Protein AF-A0A160PQD3-F1 (afdb_monomer_lite)

Secondary structure (DSSP, 8-state):
----EEEEETT-SEEEEESSS-SHHHHHHHHHHHHHTTPPPBSSSGGGHHHHHHHHHHHHTT-TTSEEEEE--GGGGGG----TT-EEEEEBTEEEEEESPPP--S-STTHHHHHHHHHHHS-GGG--GGGGG-EEEEGGG--TT-EEEEE-SS--SSS-SSEEEEEEEEEGGG-TT-TTTTSTTTTT-EEE---TTS-GGG-GGGB--SSEEEE--PPEEEEEEE---TTT---EEEEEE-SSTTHHHHHHHHHHHHHHHHHHTT--PEEEEEEE--TT--TTS-HHHHHHHHHHTHHHHTSTTTEEEEE--TT--GGG--SS-B-S-------

pLDDT: mean 78.3, std 15.87, range [31.56, 96.69]

Structure (mmCIF, N/CA/C/O backbone):
data_AF-A0A160PQD3-F1
#
_entry.id   AF-A0A160PQD3-F1
#
loop_
_atom_site.group_PDB
_atom_site.id
_atom_site.type_symbol
_atom_site.label_atom_id
_atom_site.label_alt_id
_atom_site.label_comp_id
_atom_site.label_asym_id
_atom_site.label_entity_id
_atom_site.label_seq_id
_atom_site.pdbx_PDB_ins_code
_atom_site.Cartn_x
_atom_site.Cartn_y
_atom_site.Cartn_z
_atom_site.occupancy
_atom_site.B_iso_or_equiv
_atom_site.auth_seq_id
_atom_site.auth_comp_id
_atom_site.auth_asym_id
_atom_site.auth_atom_id
_atom_site.pdbx_PDB_model_num
ATOM 1 N N . MET A 1 1 ? 29.296 -5.437 -8.130 1.00 45.12 1 MET A N 1
ATOM 2 C CA .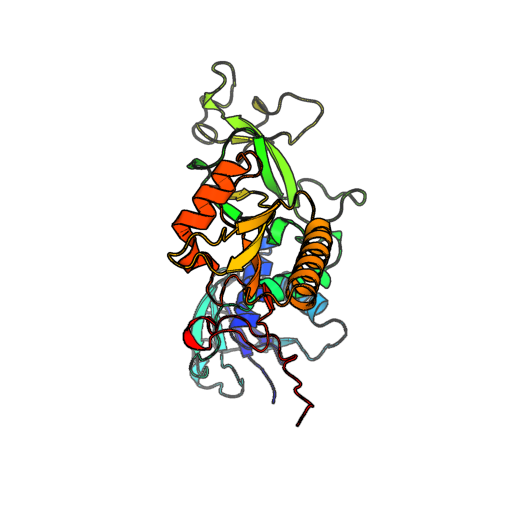 MET A 1 1 ? 28.449 -5.933 -9.231 1.00 45.12 1 MET A CA 1
ATOM 3 C C . MET A 1 1 ? 27.299 -4.962 -9.379 1.00 45.12 1 MET A C 1
ATOM 5 O O . MET A 1 1 ? 26.788 -4.506 -8.362 1.00 45.12 1 MET A O 1
ATOM 9 N N . SER A 1 2 ? 26.980 -4.570 -10.608 1.00 59.97 2 SER A N 1
ATOM 10 C CA . SER A 1 2 ? 25.794 -3.761 -10.876 1.00 59.97 2 SER A CA 1
ATOM 11 C C . SER A 1 2 ? 24.553 -4.629 -10.618 1.00 59.97 2 SER A C 1
ATOM 13 O O . SER A 1 2 ? 24.596 -5.849 -10.762 1.00 59.97 2 SER A O 1
ATOM 15 N N . HIS A 1 3 ? 23.472 -4.017 -10.141 1.00 82.25 3 HIS A N 1
ATOM 16 C CA . HIS A 1 3 ? 22.176 -4.681 -9.988 1.00 82.25 3 HIS A CA 1
ATOM 17 C C . HIS A 1 3 ? 21.195 -3.978 -10.911 1.00 82.25 3 HIS A C 1
ATOM 19 O O . HIS A 1 3 ? 20.204 -3.415 -10.446 1.00 82.25 3 HIS A O 1
ATOM 25 N N . SER A 1 4 ? 21.533 -3.932 -12.196 1.00 91.94 4 SER A N 1
ATOM 26 C CA . SER A 1 4 ? 20.752 -3.191 -13.174 1.00 91.94 4 SER A CA 1
ATOM 27 C C . SER A 1 4 ? 19.543 -3.986 -13.659 1.00 91.94 4 SER A C 1
ATOM 29 O O . SER A 1 4 ? 19.542 -5.218 -13.619 1.00 91.94 4 SER A O 1
ATOM 31 N N . ALA A 1 5 ? 18.499 -3.275 -14.069 1.00 94.94 5 ALA A N 1
ATOM 32 C CA . ALA A 1 5 ? 17.311 -3.831 -14.704 1.00 94.94 5 ALA A CA 1
ATOM 33 C C . ALA A 1 5 ? 16.674 -2.793 -15.623 1.00 94.94 5 ALA A C 1
ATOM 35 O O . ALA A 1 5 ? 16.775 -1.594 -15.360 1.00 94.94 5 ALA A O 1
ATOM 36 N N . LEU A 1 6 ? 15.967 -3.253 -16.648 1.00 95.06 6 LEU A N 1
ATOM 37 C CA . LEU A 1 6 ? 15.079 -2.413 -17.445 1.00 95.06 6 LEU A CA 1
ATOM 38 C C . LEU A 1 6 ? 13.628 -2.682 -17.043 1.00 95.06 6 LEU A C 1
ATOM 40 O O . LEU A 1 6 ? 13.198 -3.829 -16.994 1.00 95.06 6 LEU A O 1
ATOM 44 N N . LEU A 1 7 ? 12.881 -1.624 -16.758 1.00 94.62 7 LEU A N 1
ATOM 45 C CA . LEU A 1 7 ? 11.450 -1.648 -16.478 1.00 94.62 7 LEU A CA 1
ATOM 46 C C . LEU A 1 7 ? 10.723 -1.104 -17.701 1.00 94.62 7 LEU A C 1
ATOM 48 O O . LEU A 1 7 ? 11.055 -0.014 -18.168 1.00 94.62 7 LEU A O 1
ATOM 52 N N . ILE A 1 8 ? 9.742 -1.825 -18.223 1.00 93.12 8 ILE A N 1
ATOM 53 C CA . ILE A 1 8 ? 9.031 -1.398 -19.427 1.00 93.12 8 ILE A CA 1
ATOM 54 C C . ILE A 1 8 ? 7.553 -1.753 -19.312 1.00 93.12 8 ILE A C 1
ATOM 56 O O . ILE A 1 8 ? 7.213 -2.873 -18.940 1.00 93.12 8 ILE A O 1
ATOM 60 N N . ALA A 1 9 ? 6.670 -0.805 -19.620 1.00 92.25 9 ALA A N 1
ATOM 61 C CA . ALA A 1 9 ? 5.261 -1.128 -19.804 1.00 92.25 9 ALA A CA 1
ATOM 62 C C . ALA A 1 9 ? 5.090 -1.968 -21.076 1.00 92.25 9 ALA A C 1
ATOM 64 O O . ALA A 1 9 ? 5.845 -1.817 -22.041 1.00 92.25 9 ALA A O 1
ATOM 65 N N . LYS A 1 10 ? 4.104 -2.861 -21.091 1.00 84.62 10 LYS A N 1
ATOM 66 C CA . LYS A 1 10 ? 3.814 -3.680 -22.272 1.00 84.62 10 LYS A CA 1
ATOM 67 C C . LYS A 1 10 ? 3.641 -2.808 -23.527 1.00 84.62 10 LYS A C 1
ATOM 69 O O . LYS A 1 10 ? 2.947 -1.796 -23.490 1.00 84.62 10 LYS A O 1
ATOM 74 N N . ASP A 1 11 ? 4.303 -3.202 -24.614 1.00 83.94 11 ASP A N 1
ATOM 75 C CA . ASP A 1 11 ? 4.302 -2.527 -25.923 1.00 83.94 11 ASP A CA 1
ATOM 76 C C . ASP A 1 11 ? 4.838 -1.074 -25.945 1.00 83.94 11 ASP A C 1
ATOM 78 O O . ASP A 1 11 ? 4.788 -0.416 -26.986 1.00 83.94 11 ASP A O 1
ATOM 82 N N . ALA A 1 12 ? 5.393 -0.561 -24.840 1.00 87.81 12 ALA A N 1
ATOM 83 C CA . ALA A 1 12 ? 5.900 0.809 -24.765 1.00 87.81 12 ALA A CA 1
ATOM 84 C C . ALA A 1 12 ? 7.265 0.976 -25.451 1.00 87.81 12 ALA A C 1
ATOM 86 O O . ALA A 1 12 ? 8.138 0.122 -25.360 1.00 87.81 12 ALA A O 1
ATOM 87 N N . THR A 1 13 ? 7.502 2.124 -26.087 1.00 89.69 13 THR A N 1
ATOM 88 C CA . THR A 1 13 ? 8.781 2.435 -26.762 1.00 89.69 13 THR A CA 1
ATOM 89 C C . THR A 1 13 ? 9.797 3.145 -25.864 1.00 89.69 13 THR A C 1
ATOM 91 O O . THR A 1 13 ? 10.904 3.474 -26.300 1.00 89.69 13 THR A O 1
ATOM 94 N N . ILE A 1 14 ? 9.425 3.413 -24.612 1.00 90.31 14 ILE A N 1
ATOM 95 C CA . ILE A 1 14 ? 10.272 4.035 -23.595 1.00 90.31 14 ILE A CA 1
ATOM 96 C C . ILE A 1 14 ? 10.331 3.095 -22.393 1.00 90.31 14 ILE A C 1
ATOM 98 O O . ILE A 1 14 ? 9.306 2.697 -21.846 1.00 90.31 14 ILE A O 1
ATOM 102 N N . GLY A 1 15 ? 11.549 2.749 -21.985 1.00 91.12 15 GLY A N 1
ATOM 103 C CA . GLY A 1 15 ? 11.826 1.977 -20.783 1.00 91.12 15 GLY A CA 1
ATOM 104 C C . GLY A 1 15 ? 12.570 2.801 -19.737 1.00 91.12 15 GLY A C 1
ATOM 105 O O . GLY A 1 15 ? 13.263 3.776 -20.041 1.00 91.12 15 GLY A O 1
ATOM 106 N N . LEU A 1 16 ? 12.444 2.376 -18.486 1.00 93.75 16 LEU A N 1
ATOM 107 C CA . LEU A 1 16 ? 13.117 2.948 -17.335 1.00 93.75 16 LEU A CA 1
ATOM 108 C C . LEU A 1 16 ? 14.196 1.987 -16.840 1.00 93.75 16 LEU A C 1
ATOM 110 O O . LEU A 1 16 ? 13.914 0.951 -16.241 1.00 93.75 16 LEU A O 1
ATOM 114 N N . ARG A 1 17 ? 15.457 2.329 -17.071 1.00 93.69 17 ARG A N 1
ATOM 115 C CA . ARG A 1 17 ? 16.595 1.581 -16.555 1.00 93.69 17 ARG A CA 1
ATOM 116 C C . ARG A 1 17 ? 16.889 1.976 -15.116 1.00 93.69 17 ARG A C 1
ATOM 118 O O . ARG A 1 17 ? 17.133 3.145 -14.824 1.00 93.69 17 ARG A O 1
ATOM 125 N N . LEU A 1 18 ? 16.972 0.976 -14.250 1.00 94.50 18 LEU A N 1
ATOM 126 C CA . LEU A 1 18 ? 17.603 1.061 -12.941 1.00 94.50 18 LEU A CA 1
ATOM 127 C C . LEU A 1 18 ? 19.052 0.584 -13.065 1.00 94.50 18 LEU A C 1
ATOM 129 O O . LEU A 1 18 ? 19.294 -0.516 -13.552 1.00 94.50 18 LEU A O 1
ATOM 133 N N . ASN A 1 19 ? 20.021 1.375 -12.606 1.00 90.94 19 ASN A N 1
ATOM 134 C CA . ASN A 1 19 ? 21.439 0.975 -12.562 1.00 90.94 19 ASN A CA 1
ATOM 135 C C . ASN A 1 19 ? 21.824 0.268 -11.255 1.00 90.94 19 ASN A C 1
ATOM 137 O O . ASN A 1 19 ? 22.897 -0.316 -11.124 1.00 90.94 19 ASN A O 1
ATOM 141 N N . MET A 1 20 ? 20.932 0.306 -10.275 1.00 88.12 20 MET A N 1
ATOM 142 C CA . MET A 1 20 ? 21.068 -0.363 -8.992 1.00 88.12 20 MET A CA 1
ATOM 143 C C . MET A 1 20 ? 19.688 -0.679 -8.448 1.00 88.12 20 MET A C 1
ATOM 145 O O . MET A 1 20 ? 18.709 -0.040 -8.822 1.00 88.12 20 MET A O 1
ATOM 149 N N . ASN A 1 21 ? 19.614 -1.638 -7.525 1.00 88.44 21 ASN A N 1
ATOM 150 C CA . ASN A 1 21 ? 18.344 -2.055 -6.933 1.00 88.44 21 ASN A CA 1
ATOM 151 C C . ASN A 1 21 ? 17.318 -2.544 -7.981 1.00 88.44 21 ASN A C 1
ATOM 153 O O . ASN A 1 21 ? 16.118 -2.461 -7.759 1.00 88.44 21 ASN A O 1
ATOM 157 N N . GLY A 1 22 ? 17.796 -3.095 -9.100 1.00 90.44 22 GLY A N 1
ATOM 158 C CA . GLY A 1 22 ? 17.005 -3.762 -10.137 1.00 90.44 22 GLY A CA 1
ATOM 159 C C . GLY A 1 22 ? 16.717 -5.240 -9.849 1.00 90.44 22 GLY A C 1
ATOM 160 O O . GLY A 1 22 ? 16.199 -5.952 -10.703 1.00 90.44 22 GLY A O 1
ATOM 161 N N . ASN A 1 23 ? 17.038 -5.747 -8.657 1.00 89.56 23 ASN A N 1
ATOM 162 C CA . ASN A 1 23 ? 16.578 -7.081 -8.267 1.00 89.56 23 ASN A CA 1
ATOM 163 C C . ASN A 1 23 ? 15.043 -7.109 -8.131 1.00 89.56 23 ASN A C 1
ATOM 165 O O . ASN A 1 23 ? 14.423 -6.097 -7.794 1.00 89.56 23 ASN A O 1
ATOM 169 N N . ARG A 1 24 ? 14.440 -8.283 -8.352 1.00 89.06 24 ARG A N 1
ATOM 170 C CA . ARG A 1 24 ? 12.980 -8.471 -8.414 1.00 89.06 24 ARG A CA 1
ATOM 171 C C . ARG A 1 24 ? 12.255 -7.920 -7.186 1.00 89.06 24 ARG A C 1
ATOM 173 O O . ARG A 1 24 ? 11.266 -7.215 -7.337 1.00 89.06 24 ARG A O 1
ATOM 180 N N . ASN A 1 25 ? 12.764 -8.189 -5.985 1.00 86.62 25 ASN A N 1
ATOM 181 C CA . ASN A 1 25 ? 12.143 -7.738 -4.734 1.00 86.62 25 ASN A CA 1
ATOM 182 C C . ASN A 1 25 ? 12.119 -6.212 -4.609 1.00 86.62 25 ASN A C 1
ATOM 184 O O . ASN A 1 25 ? 11.143 -5.645 -4.128 1.00 86.62 25 ASN A O 1
ATOM 188 N N . SER A 1 26 ? 13.177 -5.541 -5.065 1.00 90.19 26 SER A N 1
ATOM 189 C CA . SER A 1 26 ? 13.219 -4.078 -5.082 1.00 90.19 26 SER A CA 1
ATOM 190 C C . SER A 1 26 ? 12.205 -3.511 -6.064 1.00 90.19 26 SER A C 1
ATOM 192 O O . SER A 1 26 ? 11.473 -2.598 -5.704 1.00 90.19 26 SER A O 1
ATOM 194 N N . VAL A 1 27 ? 12.121 -4.088 -7.265 1.00 93.81 27 VAL A N 1
ATOM 195 C CA . VAL A 1 27 ? 11.137 -3.679 -8.274 1.00 93.81 27 VAL A CA 1
ATOM 196 C C . VAL A 1 27 ? 9.715 -3.898 -7.766 1.00 93.81 27 VAL A C 1
ATOM 198 O O . VAL A 1 27 ? 8.935 -2.953 -7.775 1.00 93.81 27 VAL A O 1
ATOM 201 N N . LYS A 1 28 ? 9.401 -5.081 -7.221 1.00 93.31 28 LYS A N 1
ATOM 202 C CA . LYS A 1 28 ? 8.106 -5.361 -6.578 1.00 93.31 28 LYS A CA 1
ATOM 203 C C . LYS A 1 28 ? 7.774 -4.330 -5.494 1.00 93.31 28 LYS A C 1
ATOM 205 O O . LYS A 1 28 ? 6.662 -3.823 -5.460 1.00 93.31 28 LYS A O 1
ATOM 210 N N . ALA A 1 29 ? 8.733 -3.973 -4.638 1.00 92.94 29 ALA A N 1
ATOM 211 C CA . ALA A 1 29 ? 8.508 -2.969 -3.600 1.00 92.94 29 ALA A CA 1
ATOM 212 C C . ALA A 1 29 ? 8.267 -1.560 -4.169 1.00 92.94 29 ALA A C 1
ATOM 214 O O . ALA A 1 29 ? 7.400 -0.854 -3.666 1.00 92.94 29 ALA A O 1
ATOM 215 N N . PHE A 1 30 ? 8.985 -1.148 -5.222 1.00 96.25 30 PHE A N 1
ATOM 216 C CA . PHE A 1 30 ? 8.735 0.136 -5.888 1.00 96.25 30 PHE A CA 1
ATOM 217 C C . PHE A 1 30 ? 7.340 0.190 -6.513 1.00 96.25 30 PHE A C 1
ATOM 219 O O . PHE A 1 30 ? 6.638 1.185 -6.347 1.00 96.25 30 PHE A O 1
ATOM 226 N N . LEU A 1 31 ? 6.924 -0.882 -7.190 1.00 96.38 31 LEU A N 1
ATOM 227 C CA . LEU A 1 31 ? 5.596 -0.978 -7.789 1.00 96.38 31 LEU A CA 1
ATOM 228 C C . LEU A 1 31 ? 4.497 -0.972 -6.724 1.00 96.38 31 LEU A C 1
ATOM 230 O O . LEU A 1 31 ? 3.563 -0.179 -6.812 1.00 96.38 31 LEU A O 1
ATOM 234 N N . LYS A 1 32 ? 4.661 -1.768 -5.662 1.00 95.25 32 LYS A N 1
ATOM 235 C CA . LYS A 1 32 ? 3.704 -1.825 -4.554 1.00 95.25 32 LYS A CA 1
ATOM 236 C C . LYS A 1 32 ? 3.600 -0.498 -3.802 1.00 95.25 32 LYS A C 1
ATOM 238 O O . LYS A 1 32 ? 2.511 -0.090 -3.409 1.00 95.25 32 LYS A O 1
ATOM 243 N N . TYR A 1 33 ? 4.714 0.218 -3.636 1.00 96.69 33 TYR A N 1
ATOM 244 C CA . TYR A 1 33 ? 4.687 1.569 -3.078 1.00 96.69 33 TYR A CA 1
ATOM 245 C C . TYR A 1 33 ? 3.937 2.541 -3.996 1.00 96.69 33 TYR A C 1
ATOM 247 O O . TYR A 1 33 ? 3.149 3.346 -3.508 1.00 96.69 33 TYR A O 1
ATOM 255 N N . ALA A 1 34 ? 4.153 2.470 -5.314 1.00 96.62 34 ALA A N 1
ATOM 256 C CA . ALA A 1 34 ? 3.456 3.311 -6.286 1.00 96.62 34 ALA A CA 1
ATOM 257 C C . ALA A 1 34 ? 1.938 3.072 -6.284 1.00 96.62 34 ALA A C 1
ATOM 259 O O . ALA A 1 34 ? 1.177 4.042 -6.297 1.00 96.62 34 ALA A O 1
ATOM 260 N N . GLU A 1 35 ? 1.517 1.808 -6.184 1.00 95.50 35 GLU A N 1
ATOM 261 C CA . GLU A 1 35 ? 0.117 1.402 -6.015 1.00 95.50 35 GLU A CA 1
ATOM 262 C C . GLU A 1 35 ? -0.487 2.054 -4.768 1.00 95.50 35 GLU A C 1
ATOM 264 O O . GLU A 1 35 ? -1.469 2.793 -4.844 1.00 95.50 35 GLU A O 1
ATOM 269 N N . TYR A 1 36 ? 0.154 1.859 -3.613 1.00 95.12 36 TYR A N 1
ATOM 270 C CA . TYR A 1 36 ? -0.296 2.434 -2.350 1.00 95.12 36 TYR A CA 1
ATOM 271 C C . TYR A 1 36 ? -0.265 3.961 -2.349 1.00 95.12 36 TYR A C 1
ATOM 273 O O . TYR A 1 36 ? -1.135 4.597 -1.763 1.00 95.12 36 TYR A O 1
ATOM 281 N N . ALA A 1 37 ? 0.690 4.583 -3.031 1.00 94.69 37 ALA A N 1
ATOM 282 C CA . ALA A 1 37 ? 0.750 6.029 -3.179 1.00 94.69 37 ALA A CA 1
ATOM 283 C C . ALA A 1 37 ? -0.283 6.583 -4.176 1.00 94.69 37 ALA A C 1
ATOM 285 O O . ALA A 1 37 ? -0.394 7.808 -4.276 1.00 94.69 37 ALA A O 1
ATOM 286 N N . GLN A 1 38 ? -1.046 5.724 -4.865 1.00 92.81 38 GLN A N 1
ATOM 287 C CA . GLN A 1 38 ? -1.989 6.088 -5.927 1.00 92.81 38 GLN A CA 1
ATOM 288 C C . GLN A 1 38 ? -1.320 6.921 -7.022 1.00 92.81 38 GLN A C 1
ATOM 290 O O . GLN A 1 38 ? -1.843 7.946 -7.471 1.00 92.81 38 GLN A O 1
ATOM 295 N N . LEU A 1 39 ? -0.112 6.517 -7.416 1.00 93.81 39 LEU A N 1
ATOM 296 C CA . LEU A 1 39 ? 0.497 7.047 -8.632 1.00 93.81 39 LEU A CA 1
ATOM 297 C C . LEU A 1 39 ? -0.318 6.571 -9.850 1.00 93.81 39 LEU A C 1
ATOM 299 O O . LEU A 1 39 ? -1.182 5.714 -9.707 1.00 93.81 39 LEU A O 1
ATOM 303 N N . PRO A 1 40 ? -0.136 7.132 -11.054 1.00 92.56 40 PRO A N 1
ATOM 304 C CA . PRO A 1 40 ? -0.774 6.564 -12.235 1.00 92.56 40 PRO A CA 1
ATOM 305 C C . PRO A 1 40 ? -0.297 5.123 -12.468 1.00 92.56 40 PRO A C 1
ATOM 307 O O . PRO A 1 40 ? 0.898 4.848 -12.352 1.00 92.56 40 PRO A O 1
ATOM 310 N N . SER A 1 41 ? -1.236 4.238 -12.807 1.00 91.12 41 SER A N 1
ATOM 311 C CA . SER A 1 41 ? -0.960 2.826 -13.104 1.00 91.12 41 SER A CA 1
ATOM 312 C C . SER A 1 41 ? -0.023 2.683 -14.300 1.00 91.12 41 SER A C 1
ATOM 314 O O . SER A 1 41 ? -0.137 3.457 -15.255 1.00 91.12 41 SER A O 1
ATOM 316 N N . ILE A 1 42 ? 0.862 1.686 -14.284 1.00 90.00 42 ILE A N 1
ATOM 317 C CA . ILE A 1 42 ? 1.779 1.427 -15.396 1.00 90.00 42 ILE A CA 1
ATOM 318 C C . ILE A 1 42 ? 1.004 0.785 -16.538 1.00 90.00 42 ILE A C 1
ATOM 320 O O . ILE A 1 42 ? 0.532 -0.344 -16.457 1.00 90.00 42 ILE A O 1
ATOM 324 N N . ASN A 1 43 ? 0.878 1.518 -17.631 1.00 84.69 43 ASN A N 1
ATOM 325 C CA . ASN A 1 43 ? 0.221 1.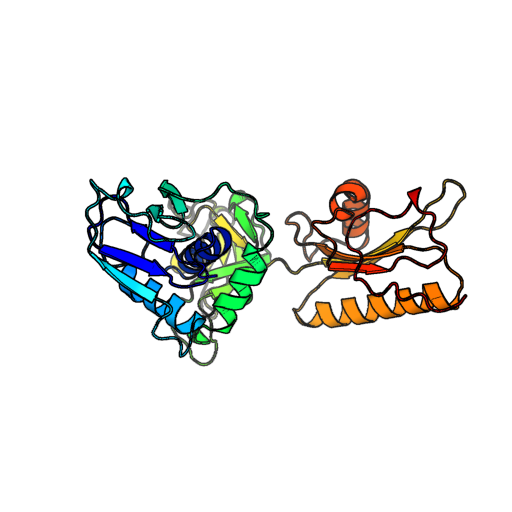050 -18.839 1.00 84.69 43 ASN A CA 1
ATOM 326 C C . ASN A 1 43 ? 0.955 1.620 -20.063 1.00 84.69 43 ASN A C 1
ATOM 328 O O . ASN A 1 43 ? 2.030 2.205 -19.927 1.00 84.69 43 ASN A O 1
ATOM 332 N N . ALA A 1 44 ? 0.402 1.421 -21.260 1.00 67.88 44 ALA A N 1
ATOM 333 C CA . ALA A 1 44 ? 1.015 1.891 -22.503 1.00 67.88 44 ALA A CA 1
ATOM 334 C C . ALA A 1 44 ? 1.117 3.431 -22.615 1.00 67.88 44 ALA A C 1
ATOM 336 O O . ALA A 1 44 ? 1.796 3.924 -23.512 1.00 67.88 44 ALA A O 1
ATOM 337 N N . ASP A 1 45 ? 0.439 4.199 -21.753 1.00 77.62 45 ASP A N 1
ATOM 338 C CA . ASP A 1 45 ? 0.604 5.649 -21.659 1.00 77.62 45 ASP A CA 1
ATOM 339 C C . ASP A 1 45 ? 1.846 6.044 -20.839 1.00 77.62 45 ASP A C 1
ATOM 341 O O . ASP A 1 45 ? 2.261 5.352 -19.919 1.00 77.62 45 ASP A O 1
ATOM 345 N N . ASP A 1 46 ? 2.455 7.189 -21.159 1.00 80.06 46 ASP A N 1
ATOM 346 C CA . ASP A 1 46 ? 3.682 7.648 -20.489 1.00 80.06 46 ASP A CA 1
ATOM 347 C C . ASP A 1 46 ? 3.409 8.416 -19.177 1.00 80.06 46 ASP A C 1
ATOM 349 O O . ASP A 1 46 ? 4.323 8.993 -18.577 1.00 80.06 46 ASP A O 1
ATOM 353 N N . LYS A 1 47 ? 2.155 8.486 -18.702 1.00 85.62 47 LYS A N 1
ATOM 354 C CA . LYS A 1 47 ? 1.796 9.352 -17.561 1.00 85.62 47 LYS A CA 1
ATOM 355 C C . LYS A 1 47 ? 2.319 8.824 -16.230 1.00 85.62 47 LYS A C 1
ATOM 357 O O . LYS A 1 47 ? 2.535 9.622 -15.317 1.00 85.62 47 LYS A O 1
ATOM 362 N N . TRP A 1 48 ? 2.536 7.516 -16.111 1.00 88.50 48 TRP A N 1
ATOM 363 C CA . TRP A 1 48 ? 3.125 6.898 -14.918 1.00 88.50 48 TRP A CA 1
ATOM 364 C C . TRP A 1 48 ? 4.612 7.234 -14.756 1.00 88.50 48 TRP A C 1
ATOM 366 O O . TRP A 1 48 ? 5.097 7.309 -13.626 1.00 88.50 48 TRP A O 1
ATOM 376 N N . ILE A 1 49 ? 5.327 7.501 -15.859 1.00 89.88 49 ILE A N 1
ATOM 377 C CA . ILE A 1 49 ? 6.789 7.647 -15.874 1.00 89.88 49 ILE A CA 1
ATOM 378 C C . ILE A 1 49 ? 7.239 8.768 -14.939 1.00 89.88 49 ILE A C 1
ATOM 380 O O . ILE A 1 49 ? 8.096 8.552 -14.085 1.00 89.88 49 ILE A O 1
ATOM 384 N N . SER A 1 50 ? 6.670 9.970 -15.067 1.00 91.94 50 SER A N 1
ATOM 385 C CA . SER A 1 50 ? 7.143 11.122 -14.289 1.00 91.94 50 SER A CA 1
ATOM 386 C C . SER A 1 50 ? 6.919 10.954 -12.775 1.00 91.94 50 SER A C 1
ATOM 388 O O . SER A 1 50 ? 7.903 11.070 -12.042 1.00 91.94 50 SER A O 1
ATOM 390 N N . PRO A 1 51 ? 5.708 10.625 -12.275 1.00 93.81 51 PRO A N 1
ATOM 391 C CA . PRO A 1 51 ? 5.496 10.390 -10.845 1.00 93.81 51 PRO A CA 1
ATOM 392 C C . PRO A 1 51 ? 6.328 9.229 -10.290 1.00 93.81 51 PRO A C 1
ATOM 394 O O . PRO A 1 51 ? 6.848 9.326 -9.176 1.00 93.81 51 PRO A O 1
ATOM 397 N N . PHE A 1 52 ? 6.494 8.152 -11.065 1.00 94.88 52 PHE A N 1
ATOM 398 C CA . PHE A 1 52 ? 7.287 6.995 -10.656 1.00 94.88 52 PHE A CA 1
ATOM 399 C C . PHE A 1 52 ? 8.784 7.326 -10.577 1.00 94.88 52 PHE A C 1
ATOM 401 O O . PHE A 1 52 ? 9.435 7.005 -9.583 1.00 94.88 52 PHE A O 1
ATOM 408 N N . ILE A 1 53 ? 9.326 8.057 -11.560 1.00 94.00 53 ILE A N 1
ATOM 409 C CA . ILE A 1 53 ? 10.699 8.581 -11.514 1.00 94.00 53 ILE A CA 1
ATOM 410 C C . ILE A 1 53 ? 10.893 9.475 -10.296 1.00 94.00 53 ILE A C 1
ATOM 412 O O . ILE A 1 53 ? 11.892 9.316 -9.607 1.00 94.00 53 ILE A O 1
ATOM 416 N N . THR A 1 54 ? 9.960 10.380 -9.993 1.00 94.75 54 THR A N 1
ATOM 417 C CA . THR A 1 54 ? 10.079 11.251 -8.814 1.00 94.75 54 THR A CA 1
ATOM 418 C C . THR A 1 54 ? 10.148 10.443 -7.516 1.00 94.75 54 THR A C 1
ATOM 420 O O . THR A 1 54 ? 11.005 10.710 -6.676 1.00 94.75 54 THR A O 1
ATOM 423 N N . MET A 1 55 ? 9.299 9.423 -7.358 1.00 96.19 55 MET A N 1
ATOM 424 C CA . MET A 1 55 ? 9.346 8.515 -6.205 1.00 96.19 55 MET A CA 1
ATOM 425 C C . MET A 1 55 ? 10.710 7.816 -6.088 1.00 96.19 55 MET A C 1
ATOM 427 O O . MET A 1 55 ? 11.296 7.770 -5.002 1.00 96.19 55 MET A O 1
ATOM 431 N N . LEU A 1 56 ? 11.232 7.298 -7.204 1.00 95.62 56 LEU A N 1
ATOM 432 C CA . LEU A 1 56 ? 12.537 6.642 -7.246 1.00 95.62 56 LEU A CA 1
ATOM 433 C C . LEU A 1 56 ? 13.687 7.626 -6.981 1.00 95.62 56 LEU A C 1
ATOM 435 O O . LEU A 1 56 ? 14.613 7.292 -6.252 1.00 95.62 56 LEU A O 1
ATOM 439 N N . GLN A 1 57 ? 13.636 8.843 -7.525 1.00 94.00 57 GLN A N 1
ATOM 440 C CA . GLN A 1 57 ? 14.639 9.887 -7.295 1.00 94.00 57 GLN A CA 1
ATOM 441 C C . GLN A 1 57 ? 14.710 10.273 -5.819 1.00 94.00 57 GLN A C 1
ATOM 443 O O . GLN A 1 57 ? 15.804 10.360 -5.274 1.00 94.00 57 GLN A O 1
ATOM 448 N N . ASN A 1 58 ? 13.567 10.417 -5.142 1.00 94.94 58 ASN A N 1
ATOM 449 C CA . ASN A 1 58 ? 13.545 10.647 -3.695 1.00 94.94 58 ASN A CA 1
ATOM 450 C C . ASN A 1 58 ? 14.266 9.518 -2.940 1.00 94.94 58 ASN A C 1
ATOM 452 O O . ASN A 1 58 ? 15.065 9.783 -2.042 1.00 94.94 58 ASN A O 1
ATOM 456 N N . PHE A 1 59 ? 14.043 8.267 -3.355 1.00 95.19 59 PHE A N 1
ATOM 457 C CA . PHE A 1 59 ? 14.690 7.096 -2.766 1.00 95.19 59 PHE A CA 1
ATOM 458 C C . PHE A 1 59 ? 16.204 7.052 -3.006 1.00 95.19 59 PHE A C 1
ATOM 460 O O . PHE A 1 59 ? 16.972 6.800 -2.077 1.00 95.19 59 PHE A O 1
ATOM 467 N N . PHE A 1 60 ? 16.648 7.333 -4.231 1.00 92.62 60 PHE A N 1
ATOM 468 C CA . PHE A 1 60 ? 18.067 7.336 -4.596 1.00 92.62 60 PHE A CA 1
ATOM 469 C C . PHE A 1 60 ? 18.812 8.622 -4.206 1.00 92.62 60 PHE A C 1
ATOM 471 O O . PHE A 1 60 ? 20.046 8.637 -4.246 1.00 92.62 60 PHE A O 1
ATOM 478 N N . ARG A 1 61 ? 18.090 9.667 -3.781 1.00 85.38 61 ARG A N 1
ATOM 479 C CA . ARG A 1 61 ? 18.619 10.974 -3.364 1.00 85.38 61 ARG A CA 1
ATOM 480 C C . ARG A 1 61 ? 19.537 11.567 -4.443 1.00 85.38 61 ARG A C 1
ATOM 482 O O . ARG A 1 61 ? 19.134 11.674 -5.595 1.00 85.38 61 ARG A O 1
ATOM 489 N N . ASP A 1 62 ? 20.775 11.914 -4.094 1.00 76.94 62 ASP A N 1
ATOM 490 C CA . ASP A 1 62 ? 21.726 12.611 -4.972 1.00 76.94 62 ASP A CA 1
ATOM 491 C C . ASP A 1 62 ? 22.364 11.710 -6.049 1.00 76.94 62 ASP A C 1
ATOM 493 O O . ASP A 1 62 ? 23.265 12.135 -6.779 1.00 76.94 62 ASP A O 1
ATOM 497 N N . ASN A 1 63 ? 21.932 10.450 -6.169 1.00 82.06 63 ASN A N 1
ATOM 498 C CA . ASN A 1 63 ? 22.464 9.533 -7.167 1.00 82.06 63 ASN A CA 1
ATOM 499 C C . ASN A 1 63 ? 21.764 9.695 -8.523 1.00 82.06 63 ASN A C 1
ATOM 501 O O . ASN A 1 63 ? 20.908 8.899 -8.915 1.00 82.06 63 ASN A O 1
ATOM 505 N N . ASN A 1 64 ? 22.191 10.716 -9.262 1.00 73.56 64 ASN A N 1
ATOM 506 C CA . ASN A 1 64 ? 21.671 11.038 -10.593 1.00 73.56 64 ASN A CA 1
ATOM 507 C C . ASN A 1 64 ? 21.887 9.929 -11.638 1.00 73.56 64 ASN A C 1
ATOM 509 O O . ASN A 1 64 ? 21.242 9.946 -12.683 1.00 73.56 64 ASN A O 1
ATOM 513 N N . ASP A 1 65 ? 22.763 8.959 -11.367 1.00 83.69 65 ASP A N 1
ATOM 514 C CA . ASP A 1 65 ? 23.014 7.825 -12.253 1.00 83.69 65 ASP A CA 1
ATOM 515 C C . ASP A 1 65 ? 22.166 6.594 -11.914 1.00 83.69 65 ASP A C 1
ATOM 517 O O . ASP A 1 65 ? 22.255 5.594 -12.620 1.00 83.69 65 ASP A O 1
ATOM 521 N N . ALA A 1 66 ? 21.328 6.623 -10.873 1.00 89.06 66 ALA A N 1
ATOM 522 C CA . ALA A 1 66 ? 20.543 5.455 -10.470 1.00 89.06 66 ALA A CA 1
ATOM 523 C C . ALA A 1 66 ? 19.437 5.080 -11.473 1.00 89.06 66 ALA A C 1
ATOM 525 O O . ALA A 1 66 ? 19.082 3.903 -11.570 1.00 89.06 66 ALA A O 1
ATOM 526 N N . ILE A 1 67 ? 18.918 6.060 -12.218 1.00 92.56 67 ILE A N 1
ATOM 527 C CA . ILE A 1 67 ? 17.763 5.915 -13.108 1.00 92.56 67 ILE A CA 1
ATOM 528 C C . ILE A 1 67 ? 18.078 6.546 -14.466 1.00 92.56 67 ILE A C 1
ATOM 530 O O . ILE A 1 67 ? 18.567 7.673 -14.522 1.00 92.56 67 ILE A O 1
ATOM 534 N N . ARG A 1 68 ? 17.760 5.861 -15.567 1.00 91.50 68 ARG A N 1
ATOM 535 C CA . ARG A 1 68 ? 17.855 6.416 -16.926 1.00 91.50 68 ARG A CA 1
ATOM 536 C C . ARG A 1 68 ? 16.640 6.037 -17.759 1.00 91.50 68 ARG A C 1
ATOM 538 O O . ARG A 1 68 ? 16.136 4.928 -17.643 1.00 91.50 68 ARG A O 1
ATOM 545 N N . LEU A 1 69 ? 16.192 6.950 -18.614 1.00 92.62 69 LEU A N 1
ATOM 546 C CA . LEU A 1 69 ? 15.234 6.625 -19.666 1.00 92.62 69 LEU A CA 1
ATOM 547 C C . LEU A 1 69 ? 15.985 6.090 -20.881 1.00 92.62 69 LEU A C 1
ATOM 549 O O . LEU A 1 69 ? 17.012 6.647 -21.272 1.00 92.62 69 LEU A O 1
ATOM 553 N N . GLU A 1 70 ? 15.468 5.022 -21.473 1.00 91.19 70 GLU A N 1
ATOM 554 C CA . GLU A 1 70 ? 16.025 4.412 -22.675 1.00 91.19 70 GLU A CA 1
ATOM 555 C C . GLU A 1 70 ? 14.917 4.206 -23.709 1.00 91.19 70 GLU A C 1
ATOM 557 O O . GLU A 1 70 ? 13.826 3.738 -23.385 1.00 91.19 70 GLU A O 1
ATOM 562 N N . THR A 1 71 ? 15.194 4.542 -24.969 1.00 91.00 71 THR A N 1
ATOM 563 C CA . THR A 1 71 ? 14.333 4.131 -26.081 1.00 91.00 71 THR A CA 1
ATOM 564 C C . THR A 1 71 ? 14.541 2.645 -26.339 1.00 91.00 71 THR A C 1
ATOM 566 O O . THR A 1 71 ? 15.670 2.145 -26.322 1.00 91.00 71 THR A O 1
ATOM 569 N N . VAL A 1 72 ? 13.445 1.937 -26.568 1.00 89.12 72 VAL A N 1
ATOM 570 C CA . VAL A 1 72 ? 13.416 0.484 -26.708 1.00 89.12 72 VAL A CA 1
ATOM 571 C C . VAL A 1 72 ? 12.548 0.102 -27.897 1.00 89.12 72 VAL A C 1
ATOM 573 O O . VAL A 1 72 ? 11.587 0.796 -28.223 1.00 89.12 72 VAL A O 1
ATOM 576 N N . ASP A 1 73 ? 12.908 -1.000 -28.547 1.00 89.94 73 ASP A N 1
ATOM 577 C CA . ASP A 1 73 ? 12.064 -1.650 -29.540 1.00 89.94 73 ASP A CA 1
ATOM 578 C C . ASP A 1 73 ? 11.378 -2.851 -28.868 1.00 89.94 73 ASP A C 1
ATOM 580 O O . ASP A 1 73 ? 12.066 -3.828 -28.550 1.00 89.94 73 ASP A O 1
ATOM 584 N N . PRO A 1 74 ? 10.053 -2.796 -28.629 1.00 84.62 74 PRO A N 1
ATOM 585 C CA . PRO A 1 74 ? 9.306 -3.887 -28.005 1.00 84.62 74 PRO A CA 1
ATOM 586 C C . PRO A 1 74 ? 9.462 -5.231 -28.723 1.00 84.62 74 PRO A C 1
ATOM 588 O O . PRO A 1 74 ? 9.400 -6.275 -28.078 1.00 84.62 74 PRO A O 1
ATOM 591 N N . GLN A 1 75 ? 9.690 -5.224 -30.042 1.00 86.38 75 GLN A N 1
ATOM 592 C CA . GLN A 1 75 ? 9.815 -6.448 -30.840 1.00 86.38 75 GLN A CA 1
ATOM 593 C C . GLN A 1 75 ? 11.175 -7.134 -30.668 1.00 86.38 75 GLN A C 1
ATOM 595 O O . GLN A 1 75 ? 11.296 -8.327 -30.937 1.00 86.38 75 GLN A O 1
ATOM 600 N N . HIS A 1 76 ? 12.179 -6.401 -30.182 1.00 87.94 76 HIS A N 1
ATOM 601 C CA . HIS A 1 76 ? 13.567 -6.854 -30.074 1.00 87.94 76 HIS A CA 1
ATOM 602 C C . HIS A 1 76 ? 14.106 -6.745 -28.635 1.00 87.94 76 HIS A C 1
ATOM 604 O O . HIS A 1 76 ? 15.311 -6.631 -28.413 1.00 87.94 76 HIS A O 1
ATOM 610 N N . LEU A 1 77 ? 13.233 -6.798 -27.616 1.00 87.69 77 LEU A N 1
ATOM 611 C CA . LEU A 1 77 ? 13.655 -6.763 -26.205 1.00 87.69 77 LEU A CA 1
ATOM 612 C C . LEU A 1 77 ? 14.580 -7.931 -25.834 1.00 87.69 77 LEU A C 1
ATOM 614 O O . LEU A 1 77 ? 15.488 -7.753 -25.025 1.00 87.69 77 LEU A O 1
ATOM 618 N N . GLY A 1 78 ? 14.381 -9.103 -26.445 1.00 86.31 78 GLY A N 1
ATOM 619 C CA . GLY A 1 78 ? 15.210 -10.293 -26.221 1.00 86.31 78 GLY A CA 1
ATOM 620 C C . GLY A 1 78 ? 16.681 -10.114 -26.602 1.00 86.31 78 GLY A C 1
ATOM 621 O O . GLY A 1 78 ? 17.539 -10.767 -26.009 1.00 86.31 78 GLY A O 1
ATOM 622 N N . ASP A 1 79 ? 16.982 -9.186 -27.512 1.00 88.00 79 ASP A N 1
ATOM 623 C CA . ASP A 1 79 ? 18.345 -8.923 -27.981 1.00 88.00 79 ASP A CA 1
ATOM 624 C C . ASP A 1 79 ? 19.162 -8.106 -26.964 1.00 88.00 79 ASP A C 1
ATOM 626 O O . ASP A 1 79 ? 20.390 -8.041 -27.044 1.00 88.00 79 ASP A O 1
ATOM 630 N N . LYS A 1 80 ? 18.501 -7.482 -25.979 1.00 82.56 80 LYS A N 1
ATOM 631 C CA . LYS A 1 80 ? 19.154 -6.702 -24.923 1.00 82.56 80 LYS A CA 1
ATOM 632 C C . LYS A 1 80 ? 19.571 -7.602 -23.756 1.00 82.56 80 LYS A C 1
ATOM 634 O O . LYS A 1 80 ? 18.735 -8.072 -22.983 1.00 82.56 80 LYS A O 1
ATOM 639 N N . THR A 1 81 ? 20.880 -7.771 -23.577 1.00 81.19 81 THR A N 1
ATOM 640 C CA . THR A 1 81 ? 21.481 -8.591 -22.503 1.00 81.19 81 THR A CA 1
ATOM 641 C C . THR A 1 81 ? 22.275 -7.785 -21.470 1.00 81.19 81 THR A C 1
ATOM 643 O O . THR A 1 81 ? 22.874 -8.362 -20.569 1.00 81.19 81 THR A O 1
ATOM 646 N N . ASP A 1 82 ? 22.282 -6.454 -21.573 1.00 86.06 82 ASP A N 1
ATOM 647 C CA . ASP A 1 82 ? 23.161 -5.570 -20.787 1.00 86.06 82 ASP A CA 1
ATOM 648 C C . ASP A 1 82 ? 22.651 -5.278 -19.360 1.00 86.06 82 ASP A C 1
ATOM 650 O O . ASP A 1 82 ? 23.194 -4.412 -18.667 1.00 86.06 82 ASP A O 1
ATOM 654 N N . TYR A 1 83 ? 21.591 -5.962 -18.921 1.00 89.88 83 TYR A N 1
ATOM 655 C CA . TYR A 1 83 ? 20.948 -5.746 -17.626 1.00 89.88 83 TYR A CA 1
ATOM 656 C C . TYR A 1 83 ? 21.161 -6.958 -16.717 1.00 89.88 83 TYR A C 1
ATOM 658 O O . TYR A 1 83 ? 20.684 -8.050 -17.015 1.00 89.88 83 TYR A O 1
ATOM 666 N N . ASP A 1 84 ? 21.815 -6.761 -15.570 1.00 89.69 84 ASP A N 1
ATOM 667 C CA . ASP A 1 84 ? 22.214 -7.857 -14.666 1.00 89.69 84 ASP A CA 1
ATOM 668 C C . ASP A 1 84 ? 21.017 -8.681 -14.152 1.00 89.69 84 ASP A C 1
ATOM 670 O O . ASP A 1 84 ? 21.145 -9.870 -13.866 1.00 89.69 84 ASP A O 1
ATOM 674 N N . ASN A 1 85 ? 19.845 -8.049 -14.015 1.00 91.19 85 ASN A N 1
ATOM 675 C CA . ASN A 1 85 ? 18.597 -8.694 -13.595 1.00 91.19 85 ASN A CA 1
ATOM 676 C C . ASN A 1 85 ? 17.585 -8.857 -14.746 1.00 91.19 85 ASN A C 1
ATOM 678 O O . ASN A 1 85 ? 16.444 -9.266 -14.512 1.00 91.19 85 ASN A O 1
ATOM 682 N N . GLY A 1 86 ? 17.999 -8.567 -15.979 1.00 93.50 86 GLY A N 1
ATOM 683 C CA . GLY A 1 86 ? 17.159 -8.620 -17.169 1.00 93.50 86 GLY A CA 1
ATOM 684 C C . GLY A 1 86 ? 16.156 -7.468 -17.273 1.00 93.50 86 GLY A C 1
ATOM 685 O O . GLY A 1 86 ? 16.359 -6.367 -16.751 1.00 93.50 86 GLY A O 1
ATOM 686 N N . ILE A 1 87 ? 15.071 -7.745 -17.986 1.00 95.06 87 ILE A N 1
ATOM 687 C CA . ILE A 1 87 ? 13.993 -6.810 -18.301 1.00 95.06 87 ILE A CA 1
ATOM 688 C C . ILE A 1 87 ? 12.725 -7.295 -17.605 1.00 95.06 87 ILE A C 1
ATOM 690 O O . ILE A 1 87 ? 12.358 -8.463 -17.728 1.00 95.06 87 ILE A O 1
ATOM 694 N N . TYR A 1 88 ? 12.046 -6.394 -16.907 1.00 94.81 88 TYR A N 1
ATOM 695 C CA . TYR A 1 88 ? 10.725 -6.628 -16.341 1.00 94.81 88 TYR A CA 1
ATOM 696 C C . TYR A 1 88 ? 9.681 -5.946 -17.212 1.00 94.81 88 TYR A C 1
ATOM 698 O O . TYR A 1 88 ? 9.702 -4.721 -17.360 1.00 94.81 88 TYR A O 1
ATOM 706 N N . VAL A 1 89 ? 8.766 -6.743 -17.756 1.00 94.38 89 VAL A N 1
ATOM 707 C CA . VAL A 1 89 ? 7.575 -6.234 -18.433 1.00 94.38 89 VAL A CA 1
ATOM 708 C C . VAL A 1 89 ? 6.503 -6.007 -17.381 1.00 94.38 89 VAL A C 1
ATOM 710 O O . VAL A 1 89 ? 6.230 -6.887 -16.560 1.00 94.38 89 VAL A O 1
ATOM 713 N N . LEU A 1 90 ? 5.938 -4.809 -17.391 1.00 94.19 90 LEU A N 1
ATOM 714 C CA . LEU A 1 90 ? 5.048 -4.304 -16.363 1.00 94.19 90 LEU A CA 1
ATOM 715 C C . LEU A 1 90 ? 3.639 -4.099 -16.913 1.00 94.19 90 LEU A C 1
ATOM 717 O O . LEU A 1 90 ? 3.462 -3.596 -18.027 1.00 94.19 90 LEU A O 1
ATOM 721 N N . GLU A 1 91 ? 2.655 -4.447 -16.094 1.00 93.38 91 GLU A N 1
ATOM 722 C CA . GLU A 1 91 ? 1.246 -4.112 -16.291 1.00 93.38 91 GLU A CA 1
ATOM 723 C C . GLU A 1 91 ? 0.661 -3.737 -14.928 1.00 93.38 91 GLU A C 1
ATOM 725 O O . GLU A 1 91 ? 0.872 -4.428 -13.929 1.00 93.38 91 GLU A O 1
ATOM 730 N N . ASP A 1 92 ? -0.005 -2.592 -14.880 1.00 93.75 92 ASP A N 1
ATOM 731 C CA . ASP A 1 92 ? -0.477 -1.927 -13.675 1.00 93.75 92 ASP A CA 1
ATOM 732 C C . ASP A 1 92 ? 0.605 -1.683 -12.612 1.00 93.75 92 ASP A C 1
ATOM 734 O O . ASP A 1 92 ? 1.366 -0.721 -12.698 1.00 93.75 92 ASP A O 1
ATOM 738 N N . TYR A 1 93 ? 0.688 -2.536 -11.598 1.00 94.75 93 TYR A N 1
ATOM 739 C CA . TYR A 1 93 ? 1.714 -2.476 -10.551 1.00 94.75 93 TYR A CA 1
ATOM 740 C C . TYR A 1 93 ? 2.420 -3.821 -10.390 1.00 94.75 93 TYR A C 1
ATOM 742 O O . TYR A 1 93 ? 3.012 -4.109 -9.354 1.00 94.75 93 TYR A O 1
ATOM 750 N N . GLU A 1 94 ? 2.371 -4.655 -11.425 1.00 94.56 94 GLU A N 1
ATOM 751 C CA . GLU A 1 94 ? 2.865 -6.020 -11.384 1.00 94.56 94 GLU A CA 1
ATOM 752 C C . GLU A 1 94 ? 3.904 -6.277 -12.473 1.00 94.56 94 GLU A C 1
ATOM 754 O O . GLU A 1 94 ? 3.909 -5.671 -13.546 1.00 94.56 94 GLU A O 1
ATOM 759 N N . ILE A 1 95 ? 4.804 -7.216 -12.183 1.00 94.12 95 ILE A N 1
ATOM 760 C CA . ILE A 1 95 ? 5.726 -7.775 -13.173 1.00 94.12 95 ILE A CA 1
ATOM 761 C C . ILE A 1 95 ? 4.998 -8.933 -13.856 1.00 94.12 95 ILE A C 1
ATOM 763 O O . ILE A 1 95 ? 4.872 -10.006 -13.262 1.00 94.12 95 ILE A O 1
ATOM 767 N N . VAL A 1 96 ? 4.551 -8.727 -15.093 1.00 94.38 96 VAL A N 1
ATOM 768 C CA . VAL A 1 96 ? 3.802 -9.734 -15.864 1.00 94.38 96 VAL A CA 1
ATOM 769 C C . VAL A 1 96 ? 4.693 -10.647 -16.701 1.00 94.38 96 VAL A C 1
ATOM 771 O O . VAL A 1 96 ? 4.292 -11.768 -16.999 1.00 94.38 96 VAL A O 1
ATOM 774 N N . ASP A 1 97 ? 5.905 -10.204 -17.047 1.00 93.50 97 ASP A N 1
ATOM 775 C CA . ASP A 1 97 ? 6.880 -11.029 -17.766 1.00 93.50 97 ASP A CA 1
ATOM 776 C C . ASP A 1 97 ? 8.331 -10.629 -17.441 1.00 93.50 97 ASP A C 1
ATOM 778 O O . ASP A 1 97 ? 8.606 -9.546 -16.908 1.00 93.50 97 ASP A O 1
ATOM 782 N N . ARG A 1 98 ? 9.272 -11.532 -17.729 1.00 93.31 98 ARG A N 1
ATOM 783 C CA . ARG A 1 98 ? 10.707 -11.387 -17.466 1.00 93.31 98 ARG A CA 1
ATOM 784 C C . ARG A 1 98 ? 11.526 -11.884 -18.650 1.00 93.31 98 ARG A C 1
ATOM 786 O O . ARG A 1 98 ? 11.467 -13.058 -19.000 1.00 93.31 98 ARG A O 1
ATOM 793 N N . ILE A 1 99 ? 12.375 -11.017 -19.192 1.00 92.81 99 ILE A N 1
ATOM 794 C CA . ILE A 1 99 ? 13.247 -11.330 -20.330 1.00 92.81 99 ILE A CA 1
ATOM 795 C C . ILE A 1 99 ? 14.703 -11.271 -19.865 1.00 92.81 99 ILE A C 1
ATOM 797 O O . ILE A 1 99 ? 15.105 -10.317 -19.200 1.00 92.81 99 ILE A O 1
ATOM 801 N N . ASN A 1 100 ? 15.501 -12.288 -20.209 1.00 89.00 100 ASN A N 1
ATOM 802 C CA . ASN A 1 100 ? 16.929 -12.382 -19.867 1.00 89.00 100 ASN A CA 1
ATOM 803 C C . ASN A 1 100 ? 17.234 -12.238 -18.360 1.00 89.00 100 ASN A C 1
ATOM 805 O O . ASN A 1 100 ? 18.317 -11.802 -17.975 1.00 89.00 100 ASN A O 1
ATOM 809 N N . SER A 1 101 ? 16.286 -12.590 -17.487 1.00 84.12 101 SER A N 1
ATOM 810 C CA . SER A 1 101 ? 16.478 -12.487 -16.041 1.00 84.12 101 SER A CA 1
ATOM 811 C C . SER A 1 101 ? 17.099 -13.755 -15.438 1.00 84.12 101 SER A C 1
ATOM 813 O O . SER A 1 101 ? 16.738 -14.863 -15.840 1.00 84.12 101 SER A O 1
ATOM 815 N N . PRO A 1 102 ? 17.955 -13.629 -14.406 1.00 82.31 102 PRO A N 1
ATOM 816 C CA . PRO A 1 102 ? 18.475 -14.781 -13.680 1.00 82.31 102 PRO A CA 1
ATOM 817 C C . PRO A 1 102 ? 17.356 -15.564 -12.976 1.00 82.31 102 PRO A C 1
ATOM 819 O O . PRO A 1 102 ? 16.293 -15.017 -12.645 1.00 82.31 102 PRO A O 1
ATOM 822 N N . ALA A 1 103 ? 17.619 -16.851 -12.727 1.00 72.81 103 ALA A N 1
ATOM 823 C CA . ALA A 1 103 ? 16.734 -17.721 -11.957 1.00 72.81 103 ALA A CA 1
ATOM 824 C C . ALA A 1 103 ? 16.432 -17.107 -10.582 1.00 72.81 103 ALA A C 1
ATOM 826 O O . ALA A 1 103 ? 17.298 -16.491 -9.958 1.00 72.81 103 ALA A O 1
ATOM 827 N N . ASP A 1 104 ? 15.185 -17.241 -10.132 1.00 64.56 104 ASP A N 1
ATOM 828 C CA . ASP A 1 104 ? 14.744 -16.611 -8.894 1.00 64.56 104 ASP A CA 1
ATOM 829 C C . ASP A 1 104 ? 15.227 -17.403 -7.677 1.00 64.56 104 ASP A C 1
ATOM 831 O O . ASP A 1 104 ? 14.816 -18.541 -7.461 1.00 64.56 104 ASP A O 1
ATOM 835 N N . THR A 1 105 ? 16.128 -16.812 -6.900 1.00 56.53 105 THR A N 1
ATOM 836 C CA . THR A 1 105 ? 16.684 -17.430 -5.689 1.00 56.53 105 THR A CA 1
ATOM 837 C C . THR A 1 105 ? 16.453 -16.584 -4.440 1.00 56.53 105 THR A C 1
ATOM 839 O O . THR A 1 105 ? 17.016 -16.890 -3.390 1.00 56.53 105 THR A O 1
ATOM 842 N N . SER A 1 106 ? 15.689 -15.488 -4.531 1.00 54.53 106 SER A N 1
ATOM 843 C CA . SER A 1 106 ? 15.535 -14.547 -3.417 1.00 54.53 106 SER A CA 1
ATOM 844 C C . SER A 1 106 ? 14.199 -14.747 -2.697 1.00 54.53 106 SER A C 1
ATOM 846 O O . SER A 1 106 ? 13.156 -14.668 -3.338 1.00 54.53 106 SER A O 1
ATOM 848 N N . PRO A 1 107 ? 14.189 -14.952 -1.367 1.00 52.34 107 PRO A N 1
ATOM 849 C CA . PRO A 1 107 ? 12.943 -15.075 -0.617 1.00 52.34 107 PRO A CA 1
ATOM 850 C C . PRO A 1 107 ? 12.131 -13.768 -0.678 1.00 52.34 107 PRO A C 1
ATOM 852 O O . PRO A 1 107 ? 12.695 -12.675 -0.580 1.00 52.34 107 PRO A O 1
ATOM 855 N N . GLU A 1 108 ? 10.806 -13.876 -0.822 1.00 51.81 108 GLU A N 1
ATOM 856 C CA . GLU A 1 108 ? 9.877 -12.737 -0.976 1.00 51.81 108 GLU A CA 1
ATOM 857 C C . GLU A 1 108 ? 9.764 -11.847 0.285 1.00 51.81 108 GLU A C 1
ATOM 859 O O . GLU A 1 108 ? 9.323 -10.701 0.213 1.00 51.81 108 GLU A O 1
ATOM 864 N N . HIS A 1 109 ? 10.273 -12.323 1.425 1.00 49.97 109 HIS A N 1
ATOM 865 C CA . HIS A 1 109 ? 10.167 -11.746 2.774 1.00 49.97 109 HIS A CA 1
ATOM 866 C C . HIS A 1 109 ? 10.873 -10.392 3.011 1.00 49.97 109 HIS A C 1
ATOM 868 O O . HIS A 1 109 ? 10.989 -9.951 4.146 1.00 49.97 109 HIS A O 1
ATOM 874 N N . ARG A 1 110 ? 11.356 -9.700 1.969 1.00 65.81 110 ARG A N 1
ATOM 875 C CA . ARG A 1 110 ? 12.056 -8.398 2.091 1.00 65.81 110 ARG A CA 1
ATOM 876 C C . ARG A 1 110 ? 11.267 -7.201 1.561 1.00 65.81 110 ARG A C 1
ATOM 878 O O . ARG A 1 110 ? 11.803 -6.095 1.501 1.00 65.81 110 ARG A O 1
ATOM 885 N N . ILE A 1 111 ? 10.022 -7.400 1.131 1.00 77.00 111 ILE A N 1
ATOM 886 C CA . ILE A 1 111 ? 9.234 -6.325 0.514 1.00 77.00 111 ILE A CA 1
ATOM 887 C C . ILE A 1 111 ? 8.809 -5.281 1.557 1.00 77.00 111 ILE A C 1
ATOM 889 O O . ILE A 1 111 ? 8.915 -4.091 1.278 1.00 77.00 111 ILE A O 1
ATOM 893 N N . HIS A 1 112 ? 8.400 -5.682 2.765 1.00 77.81 112 HIS A N 1
ATOM 894 C CA . HIS A 1 112 ? 7.910 -4.733 3.774 1.00 77.81 112 HIS A CA 1
ATOM 895 C C . HIS A 1 112 ? 8.998 -3.758 4.264 1.00 77.81 112 HIS A C 1
ATOM 897 O O . HIS A 1 112 ? 8.812 -2.546 4.174 1.00 77.81 112 HIS A O 1
ATOM 903 N N . ASP A 1 113 ? 10.175 -4.250 4.663 1.00 76.94 113 ASP A N 1
ATOM 904 C CA . ASP A 1 113 ? 11.315 -3.395 5.052 1.00 76.94 113 ASP A CA 1
ATOM 905 C C . ASP A 1 113 ? 11.713 -2.424 3.937 1.00 76.94 113 ASP A C 1
ATOM 907 O O . ASP A 1 113 ? 12.131 -1.279 4.160 1.00 76.94 113 ASP A O 1
ATOM 911 N N . ARG A 1 114 ? 11.561 -2.882 2.694 1.00 83.50 114 ARG A N 1
ATOM 912 C CA . ARG A 1 114 ? 11.820 -2.069 1.519 1.00 83.50 114 ARG A CA 1
ATOM 913 C C . ARG A 1 114 ? 10.780 -0.971 1.340 1.00 83.50 114 ARG A C 1
ATOM 915 O O . ARG A 1 114 ? 11.177 0.147 1.025 1.00 83.50 114 ARG A O 1
ATOM 922 N N . LEU A 1 115 ? 9.499 -1.251 1.574 1.00 87.44 115 LEU A N 1
ATOM 923 C CA . LEU A 1 115 ? 8.441 -0.239 1.574 1.00 87.44 115 LEU A CA 1
ATOM 924 C C . LEU A 1 115 ? 8.717 0.848 2.618 1.00 87.44 115 LEU A C 1
ATOM 926 O O . LEU A 1 115 ? 8.647 2.024 2.278 1.00 87.44 115 LEU A O 1
ATOM 930 N N . 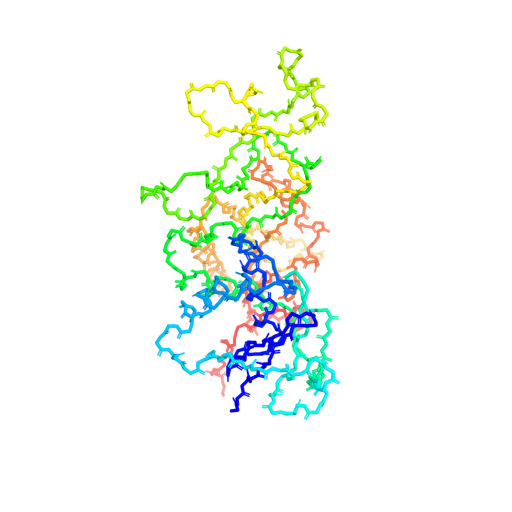LEU A 1 116 ? 9.124 0.472 3.837 1.00 85.25 116 LEU A N 1
ATOM 931 C CA . LEU A 1 116 ? 9.505 1.426 4.890 1.00 85.25 116 LEU A CA 1
ATOM 932 C C . LEU A 1 116 ? 10.710 2.284 4.477 1.00 85.25 116 LEU A C 1
ATOM 934 O O . LEU A 1 116 ? 10.728 3.500 4.677 1.00 85.25 116 LEU A O 1
ATOM 938 N N . SER A 1 117 ? 11.703 1.662 3.837 1.00 88.81 117 SER A N 1
ATOM 939 C CA . SER A 1 117 ? 12.871 2.374 3.312 1.00 88.81 117 SER A CA 1
ATOM 940 C C . SER A 1 117 ? 12.478 3.384 2.230 1.00 88.81 117 SER A C 1
ATOM 942 O O . SER A 1 117 ? 12.951 4.518 2.261 1.00 88.81 117 SER A O 1
ATOM 944 N N . ILE A 1 118 ? 11.597 3.004 1.297 1.00 94.31 118 ILE A N 1
ATOM 945 C CA . ILE A 1 118 ? 11.070 3.909 0.265 1.00 94.31 118 ILE A CA 1
ATOM 946 C C . ILE A 1 118 ? 10.309 5.059 0.924 1.00 94.31 118 ILE A C 1
ATOM 948 O O . ILE A 1 118 ? 10.570 6.218 0.601 1.00 94.31 118 ILE A O 1
ATOM 952 N N . ASP A 1 119 ? 9.438 4.756 1.884 1.00 95.50 119 ASP A N 1
ATOM 953 C CA . ASP A 1 119 ? 8.604 5.747 2.557 1.00 95.50 119 ASP A CA 1
ATOM 954 C C . ASP A 1 119 ? 9.428 6.822 3.259 1.00 95.50 119 ASP A C 1
ATOM 956 O O . ASP A 1 119 ? 9.250 8.011 3.005 1.00 95.50 119 ASP A O 1
ATOM 960 N N . SER A 1 120 ? 10.425 6.407 4.045 1.00 94.00 120 SER A N 1
ATOM 961 C CA . SER A 1 120 ? 11.284 7.314 4.819 1.00 94.00 120 SER A CA 1
ATOM 962 C C . SER A 1 120 ? 12.046 8.343 3.970 1.00 94.00 120 SER A C 1
ATOM 964 O O . SER A 1 120 ? 12.531 9.351 4.486 1.00 94.00 120 SER A O 1
ATOM 966 N N . THR A 1 121 ? 12.161 8.099 2.662 1.00 95.62 121 THR A N 1
ATOM 967 C CA . THR A 1 121 ? 12.830 8.995 1.711 1.00 95.62 121 THR A CA 1
ATOM 968 C C . THR A 1 121 ? 11.879 9.936 0.979 1.00 95.62 121 THR A C 1
ATOM 970 O O . THR A 1 121 ? 12.335 10.914 0.388 1.00 95.62 121 THR A O 1
ATOM 973 N N . GLN A 1 122 ? 10.568 9.686 1.020 1.00 95.25 122 GLN A N 1
ATOM 974 C CA . GLN A 1 122 ? 9.595 10.574 0.396 1.00 95.25 122 GLN A CA 1
ATOM 975 C C . GLN A 1 122 ? 9.397 11.850 1.231 1.00 95.25 122 GLN A C 1
ATOM 977 O O . GLN A 1 122 ? 9.552 11.821 2.455 1.00 95.25 122 GLN A O 1
ATOM 982 N N . PRO A 1 123 ? 8.997 12.977 0.610 1.00 92.75 123 PRO A N 1
ATOM 983 C CA . PRO A 1 123 ? 8.543 14.154 1.346 1.00 92.75 123 PRO A CA 1
ATOM 984 C C . PRO A 1 123 ? 7.428 13.793 2.333 1.00 92.75 123 PRO A C 1
ATOM 986 O O . PRO A 1 123 ? 6.525 13.049 1.961 1.00 92.75 123 PRO A O 1
ATOM 989 N N . LEU A 1 124 ? 7.423 14.373 3.541 1.00 90.00 124 LEU A N 1
ATOM 990 C CA . LEU A 1 124 ? 6.449 14.048 4.604 1.00 90.00 124 LEU A CA 1
ATOM 991 C C . LEU A 1 124 ? 4.985 14.066 4.128 1.00 90.00 124 LEU A C 1
ATOM 993 O O . LEU A 1 124 ? 4.175 13.236 4.519 1.00 90.00 124 LEU A O 1
ATOM 997 N N . VAL A 1 125 ? 4.623 14.998 3.242 1.00 89.25 125 VAL A N 1
ATOM 998 C CA . VAL A 1 125 ? 3.259 15.103 2.684 1.00 89.25 125 VAL A CA 1
ATOM 999 C C . VAL A 1 125 ? 2.881 13.962 1.730 1.00 89.25 125 VAL A C 1
ATOM 1001 O O . VAL A 1 125 ? 1.698 13.781 1.455 1.00 89.25 125 VAL A O 1
ATOM 1004 N N . ASN A 1 126 ? 3.874 13.227 1.229 1.00 91.31 126 ASN A N 1
ATOM 1005 C CA . ASN A 1 126 ? 3.757 12.125 0.277 1.00 91.31 126 ASN A CA 1
ATOM 1006 C C . ASN A 1 126 ? 3.997 10.751 0.913 1.00 91.31 126 ASN A C 1
ATOM 1008 O O . ASN A 1 126 ? 3.786 9.757 0.219 1.00 91.31 126 ASN A O 1
ATOM 1012 N N . GLN A 1 127 ? 4.425 10.699 2.176 1.00 94.06 127 GLN A N 1
ATOM 1013 C CA . GLN A 1 127 ? 4.622 9.452 2.910 1.00 94.06 127 GLN A CA 1
ATOM 1014 C C . GLN A 1 127 ? 3.291 8.730 3.155 1.00 94.06 127 GLN A C 1
ATOM 1016 O O . GLN A 1 127 ? 2.232 9.353 3.306 1.00 94.06 127 GLN A O 1
ATOM 1021 N N . LEU A 1 128 ? 3.362 7.405 3.178 1.00 93.56 128 LEU A N 1
ATOM 1022 C CA . LEU A 1 128 ? 2.294 6.478 3.521 1.00 93.56 128 LEU A CA 1
ATOM 1023 C C . LEU A 1 128 ? 2.198 6.302 5.041 1.00 93.56 128 LEU A C 1
ATOM 1025 O O . LEU A 1 128 ? 1.085 6.221 5.559 1.00 93.56 128 LEU A O 1
ATOM 1029 N N . GLY A 1 129 ? 3.335 6.300 5.749 1.00 89.25 129 GLY A N 1
ATOM 1030 C CA . GLY A 1 129 ? 3.394 6.156 7.201 1.00 89.25 129 GLY A CA 1
ATOM 1031 C C . GLY A 1 129 ? 2.685 4.890 7.681 1.00 89.25 129 GLY A C 1
ATOM 1032 O O . GLY A 1 129 ? 2.860 3.809 7.114 1.00 89.25 129 GLY A O 1
ATOM 1033 N N . ASP A 1 130 ? 1.832 5.047 8.692 1.00 85.25 130 ASP A N 1
ATOM 1034 C CA . ASP A 1 130 ? 1.083 3.973 9.354 1.00 85.25 130 ASP A CA 1
ATOM 1035 C C . ASP A 1 130 ? 0.278 3.091 8.387 1.00 85.25 130 ASP A C 1
ATOM 1037 O O . ASP A 1 130 ? 0.063 1.910 8.658 1.00 85.25 130 ASP A O 1
ATOM 1041 N N . PHE A 1 131 ? -0.102 3.625 7.219 1.00 90.88 131 PHE A N 1
ATOM 1042 C CA . PHE A 1 131 ? -0.783 2.880 6.158 1.00 90.88 131 PHE A CA 1
ATOM 1043 C C . PHE A 1 131 ? -0.055 1.581 5.783 1.00 90.88 131 PHE A C 1
ATOM 1045 O O . PHE A 1 131 ? -0.696 0.565 5.498 1.00 90.88 131 PHE A O 1
ATOM 1052 N N . LEU A 1 132 ? 1.284 1.594 5.808 1.00 87.62 132 LEU A N 1
ATOM 1053 C CA . LEU A 1 132 ? 2.111 0.433 5.475 1.00 87.62 132 LEU A CA 1
ATOM 1054 C C . LEU A 1 132 ? 1.931 -0.736 6.447 1.00 87.62 132 LEU A C 1
ATOM 1056 O O . LEU A 1 132 ? 2.184 -1.877 6.065 1.00 87.62 132 LEU A O 1
ATOM 1060 N N . PHE A 1 133 ? 1.462 -0.466 7.663 1.00 78.44 133 PHE A N 1
ATOM 1061 C CA . PHE A 1 133 ? 1.160 -1.472 8.682 1.00 78.44 133 PHE A CA 1
ATOM 1062 C C . PHE A 1 133 ? -0.316 -1.869 8.710 1.00 78.44 133 PHE A C 1
ATOM 1064 O O . PHE A 1 133 ? -0.683 -2.809 9.406 1.00 78.44 133 PHE A O 1
ATOM 1071 N N . GLY A 1 134 ? -1.163 -1.185 7.937 1.00 81.94 134 GLY A N 1
ATOM 1072 C CA . GLY A 1 134 ? -2.555 -1.577 7.781 1.00 81.94 134 GLY A CA 1
ATOM 1073 C C . GLY A 1 134 ? -2.701 -2.942 7.111 1.00 81.94 134 GLY A C 1
ATOM 1074 O O . GLY A 1 134 ? -1.782 -3.430 6.457 1.00 81.94 134 GLY A O 1
ATOM 1075 N N . MET A 1 135 ? -3.877 -3.537 7.228 1.00 84.06 135 MET A N 1
ATOM 1076 C CA . MET A 1 135 ? -4.223 -4.820 6.632 1.00 84.06 135 MET A CA 1
ATOM 1077 C C . MET A 1 135 ? -5.297 -4.658 5.566 1.00 84.06 135 MET A C 1
ATOM 1079 O O . MET A 1 135 ? -6.364 -4.119 5.860 1.00 84.06 135 MET A O 1
ATOM 1083 N N . ASP A 1 136 ? -5.046 -5.153 4.350 1.00 86.94 136 ASP A N 1
ATOM 1084 C CA . ASP A 1 136 ? -6.068 -5.194 3.299 1.00 86.94 136 ASP A CA 1
ATOM 1085 C C . ASP A 1 136 ? -7.228 -6.083 3.754 1.00 86.94 136 ASP A C 1
ATOM 1087 O O . ASP A 1 136 ? -7.101 -7.301 3.861 1.00 86.94 136 ASP A O 1
ATOM 1091 N N . THR A 1 137 ? -8.363 -5.453 4.043 1.00 88.12 137 THR A N 1
ATOM 1092 C CA . THR A 1 137 ? -9.529 -6.104 4.633 1.00 88.12 137 THR A CA 1
ATOM 1093 C C . THR A 1 137 ? -10.714 -5.960 3.681 1.00 88.12 137 THR A C 1
ATOM 1095 O O . THR A 1 137 ? -11.031 -4.838 3.266 1.00 88.12 137 THR A O 1
ATOM 1098 N N . PRO A 1 138 ? -11.384 -7.062 3.297 1.00 91.56 138 PRO A N 1
ATOM 1099 C CA . PRO A 1 138 ? -12.636 -6.990 2.554 1.00 91.56 138 PRO A CA 1
ATOM 1100 C C . PRO A 1 138 ? -13.672 -6.183 3.331 1.00 91.56 138 PRO A C 1
ATOM 1102 O O . PRO A 1 138 ? -13.832 -6.383 4.535 1.00 91.56 138 PRO A O 1
ATOM 1105 N N . ILE A 1 139 ? -14.441 -5.328 2.654 1.00 91.31 139 ILE A N 1
ATOM 1106 C CA . ILE A 1 139 ? -15.471 -4.517 3.328 1.00 91.31 139 ILE A CA 1
ATOM 1107 C C . ILE A 1 139 ? -16.525 -5.351 4.069 1.00 91.31 139 ILE A C 1
ATOM 1109 O O . ILE A 1 139 ? -17.167 -4.855 4.987 1.00 91.31 139 ILE A O 1
ATOM 1113 N N . THR A 1 140 ? -16.698 -6.619 3.689 1.00 88.56 140 THR A N 1
ATOM 1114 C CA . THR A 1 140 ? -17.605 -7.572 4.341 1.00 88.56 140 THR A CA 1
ATOM 1115 C C . THR A 1 140 ? -17.132 -8.010 5.726 1.00 88.56 140 THR A C 1
ATOM 1117 O O . THR A 1 140 ? -17.933 -8.544 6.485 1.00 88.56 140 THR A O 1
ATOM 1120 N N . SER A 1 141 ? -15.849 -7.819 6.038 1.00 87.56 141 SER A N 1
ATOM 1121 C CA . SER A 1 141 ? -15.237 -8.176 7.323 1.00 87.56 141 SER A CA 1
ATOM 1122 C C . SER A 1 141 ? -15.083 -6.978 8.264 1.00 87.56 141 SER A C 1
ATOM 1124 O O . SER A 1 141 ? -14.706 -7.164 9.417 1.00 87.56 141 SER A O 1
ATOM 1126 N N . ILE A 1 142 ? -15.375 -5.769 7.775 1.00 90.38 142 ILE A N 1
ATOM 1127 C CA . ILE A 1 142 ? -15.301 -4.526 8.545 1.00 90.38 142 ILE A CA 1
ATOM 1128 C C . ILE A 1 142 ? -16.405 -4.493 9.603 1.00 90.38 142 ILE A C 1
ATOM 1130 O O . ILE A 1 142 ? -17.528 -4.945 9.365 1.00 90.38 142 ILE A O 1
ATOM 1134 N N . LYS A 1 143 ? -16.099 -3.912 10.761 1.00 87.50 143 LYS A N 1
ATOM 1135 C CA . LYS A 1 143 ? -17.012 -3.717 11.889 1.00 87.50 143 LYS A CA 1
ATOM 1136 C C . LYS A 1 143 ? -17.090 -2.240 12.280 1.00 87.50 143 LYS A C 1
ATOM 1138 O O . LYS A 1 143 ? -16.220 -1.433 11.964 1.00 87.50 143 LYS A O 1
ATOM 1143 N N . ILE A 1 144 ? -18.165 -1.877 12.982 1.00 87.38 144 ILE A N 1
ATOM 1144 C CA . ILE A 1 144 ? -18.267 -0.560 13.630 1.00 87.38 144 ILE A CA 1
ATOM 1145 C C . ILE A 1 144 ? -17.151 -0.455 14.672 1.00 87.38 144 ILE A C 1
ATOM 1147 O O . ILE A 1 144 ? -16.977 -1.374 15.467 1.00 87.38 144 ILE A O 1
ATOM 1151 N N . GLY A 1 145 ? -16.436 0.668 14.677 1.00 85.56 145 GLY A N 1
ATOM 1152 C CA . GLY A 1 145 ? -15.283 0.908 15.544 1.00 85.56 145 GLY A CA 1
ATOM 1153 C C . GLY A 1 145 ? -13.930 0.627 14.888 1.00 85.56 145 GLY A C 1
ATOM 1154 O O . GLY A 1 145 ? -12.929 1.139 15.385 1.00 85.56 145 GLY A O 1
ATOM 1155 N N . ASP A 1 146 ? -13.885 -0.092 13.760 1.00 87.00 146 ASP A N 1
ATOM 1156 C CA . ASP A 1 146 ? -12.632 -0.309 13.033 1.00 87.00 146 ASP A CA 1
ATOM 1157 C C . ASP A 1 146 ? -12.023 1.026 12.596 1.00 87.00 146 ASP A C 1
ATOM 1159 O O . ASP A 1 146 ? -12.714 1.931 12.114 1.00 87.00 146 ASP A O 1
ATOM 1163 N N . GLN A 1 147 ? -10.705 1.134 12.727 1.00 89.88 147 GLN A N 1
ATOM 1164 C CA . GLN A 1 147 ? -9.937 2.268 12.236 1.00 89.88 147 GLN A CA 1
ATOM 1165 C C . GLN A 1 147 ? -9.420 1.949 10.838 1.00 89.88 147 GLN A C 1
ATOM 1167 O O . GLN A 1 147 ? -8.670 0.999 10.648 1.00 89.88 147 GLN A O 1
ATOM 1172 N N . VAL A 1 148 ? -9.813 2.734 9.843 1.00 94.19 148 VAL A N 1
ATOM 1173 C CA . VAL A 1 148 ? -9.492 2.491 8.434 1.00 94.19 148 VAL A CA 1
ATOM 1174 C C . VAL A 1 148 ? -8.692 3.633 7.840 1.00 94.19 148 VAL A C 1
ATOM 1176 O O . VAL A 1 148 ? -8.885 4.798 8.185 1.00 94.19 148 VAL A O 1
ATOM 1179 N N . PHE A 1 149 ? -7.817 3.311 6.895 1.00 94.50 149 PHE A N 1
ATOM 1180 C CA . PHE A 1 149 ? -7.083 4.311 6.143 1.00 94.50 149 PHE A CA 1
ATOM 1181 C C . PHE A 1 149 ? -7.855 4.744 4.901 1.00 94.50 149 PHE A C 1
ATOM 1183 O O . PHE A 1 149 ? -8.095 3.935 4.004 1.00 94.50 149 PHE A O 1
ATOM 1190 N N . LEU A 1 150 ? -8.160 6.037 4.800 1.00 93.81 150 LEU A N 1
ATOM 1191 C CA . LEU A 1 150 ? -8.710 6.641 3.588 1.00 93.81 150 LEU A CA 1
ATOM 1192 C C . LEU A 1 150 ? -7.762 7.686 2.995 1.00 93.81 150 LEU A C 1
ATOM 1194 O O . LEU A 1 150 ? -7.001 8.325 3.731 1.00 93.81 150 LEU A O 1
ATOM 1198 N N . PRO A 1 151 ? -7.783 7.877 1.664 1.00 90.38 151 PRO A N 1
ATOM 1199 C CA . PRO A 1 151 ? -6.954 8.880 1.016 1.00 90.38 151 PRO A CA 1
ATOM 1200 C C . PRO A 1 151 ? -7.320 10.269 1.526 1.00 90.38 151 PRO A C 1
ATOM 1202 O O . PRO A 1 151 ? -8.494 10.616 1.678 1.00 90.38 151 PRO A O 1
ATOM 1205 N N . ARG A 1 152 ? -6.309 11.096 1.765 1.00 86.06 152 ARG A N 1
ATOM 1206 C CA . ARG A 1 152 ? -6.515 12.472 2.200 1.00 86.06 152 ARG A CA 1
ATOM 1207 C C . ARG A 1 152 ? -7.215 13.273 1.097 1.00 86.06 152 ARG A C 1
ATOM 1209 O O . ARG A 1 152 ? -6.636 13.494 0.038 1.00 86.06 152 ARG A O 1
ATOM 1216 N N . LEU A 1 153 ? -8.414 13.784 1.384 1.00 80.69 153 LEU A N 1
ATOM 1217 C CA . LEU A 1 153 ? -9.175 14.605 0.432 1.00 80.69 153 LEU A CA 1
ATOM 1218 C C . LEU A 1 153 ? -8.552 15.989 0.186 1.00 80.69 153 LEU A C 1
ATOM 1220 O O . LEU A 1 153 ? -8.617 16.498 -0.930 1.00 80.69 153 LEU A O 1
ATOM 1224 N N . PHE A 1 154 ? -7.934 16.595 1.208 1.00 75.38 154 PHE A N 1
ATOM 1225 C CA . PHE A 1 154 ? -7.377 17.950 1.129 1.00 75.38 154 PHE A CA 1
ATOM 1226 C C . PHE A 1 154 ? -5.951 18.016 1.691 1.00 75.38 154 PHE A C 1
ATOM 1228 O O . PHE A 1 154 ? -5.721 17.558 2.816 1.00 75.38 154 PHE A O 1
ATOM 1235 N N . PRO A 1 155 ? -4.980 18.601 0.964 1.00 66.62 155 PRO A N 1
ATOM 1236 C CA . PRO A 1 155 ? -3.649 18.844 1.501 1.00 66.62 155 PRO A CA 1
ATOM 1237 C C . PRO A 1 155 ? -3.719 19.750 2.734 1.00 66.62 155 PRO A C 1
ATOM 1239 O O . PRO A 1 155 ? -4.286 20.836 2.679 1.00 66.62 155 PRO A O 1
ATOM 1242 N N . SER A 1 156 ? -3.111 19.317 3.834 1.00 68.06 156 SER A N 1
ATOM 1243 C CA . SER A 1 156 ? -2.873 20.151 5.013 1.00 68.06 156 SER A CA 1
ATOM 1244 C C . SER A 1 156 ? -1.433 19.950 5.465 1.00 68.06 156 SER A C 1
ATOM 1246 O O . SER A 1 156 ? -0.922 18.830 5.425 1.00 68.06 156 SER A O 1
ATOM 1248 N N . TYR A 1 157 ? -0.775 21.038 5.860 1.00 66.38 157 TYR A N 1
ATOM 1249 C CA . TYR A 1 157 ? 0.556 20.987 6.468 1.00 66.38 157 TYR A CA 1
ATOM 1250 C C . TYR A 1 157 ? 0.504 20.575 7.940 1.00 66.38 157 TYR A C 1
ATOM 1252 O O . TYR A 1 157 ? 1.480 20.037 8.446 1.00 66.38 157 TYR A O 1
ATOM 1260 N N . GLU A 1 158 ? -0.633 20.795 8.604 1.00 71.88 158 GLU A N 1
ATOM 1261 C CA . GLU A 1 158 ? -0.845 20.425 10.009 1.00 71.88 158 GLU A CA 1
ATOM 1262 C C . GLU A 1 158 ? -0.849 18.907 10.196 1.00 71.88 158 GLU A C 1
ATOM 1264 O O . GLU A 1 158 ? -0.398 18.387 11.210 1.00 71.88 158 GLU A O 1
ATOM 1269 N N . TYR A 1 159 ? -1.283 18.193 9.161 1.00 71.62 159 TYR A N 1
ATOM 1270 C CA . TYR A 1 159 ? -1.297 16.747 9.142 1.00 71.62 159 TYR A CA 1
ATOM 1271 C C . TYR A 1 159 ? -0.592 16.275 7.854 1.00 71.62 159 TYR A C 1
ATOM 1273 O O . TYR A 1 159 ? -1.196 16.259 6.774 1.00 71.62 159 TYR A O 1
ATOM 1281 N N . PRO A 1 160 ? 0.702 15.924 7.893 1.00 77.75 160 PRO A N 1
ATOM 1282 C CA . PRO A 1 160 ? 1.387 15.345 6.736 1.00 77.75 160 PRO A CA 1
ATOM 1283 C C . PRO A 1 160 ? 0.851 13.934 6.399 1.00 77.75 160 PRO A C 1
ATOM 1285 O O . PRO A 1 160 ? -0.012 13.406 7.102 1.00 77.75 160 PRO A O 1
ATOM 1288 N N . GLY A 1 161 ? 1.305 13.349 5.286 1.00 85.56 161 GLY A N 1
ATOM 1289 C CA . GLY A 1 161 ? 0.912 12.011 4.822 1.00 85.56 161 GLY A CA 1
ATOM 1290 C C . GLY A 1 161 ? -0.223 11.951 3.786 1.00 85.56 161 GLY A C 1
ATOM 1291 O O . GLY A 1 161 ? -1.061 12.854 3.681 1.00 85.56 161 GLY A O 1
ATOM 1292 N N . ARG A 1 162 ? -0.235 10.857 3.009 1.00 91.06 162 ARG A N 1
ATOM 1293 C CA . ARG A 1 162 ? -1.235 10.567 1.960 1.00 91.06 162 ARG A CA 1
ATOM 1294 C C . ARG A 1 162 ? -2.557 10.026 2.491 1.00 91.06 162 ARG A C 1
ATOM 1296 O O . ARG A 1 162 ? -3.584 10.223 1.844 1.00 91.06 162 ARG A O 1
ATOM 1303 N N . TYR A 1 163 ? -2.532 9.368 3.645 1.00 93.12 163 TYR A N 1
ATOM 1304 C CA . TYR A 1 163 ? -3.688 8.697 4.228 1.00 93.12 163 TYR A CA 1
ATOM 1305 C C . TYR A 1 163 ? -4.077 9.293 5.578 1.00 93.12 163 TYR A C 1
ATOM 1307 O O . TYR A 1 163 ? -3.255 9.868 6.296 1.00 93.12 163 TYR A O 1
ATOM 1315 N N . ARG A 1 164 ? -5.360 9.155 5.906 1.00 90.44 164 ARG A N 1
ATOM 1316 C CA . ARG A 1 164 ? -5.946 9.485 7.203 1.00 90.44 164 ARG A CA 1
ATOM 1317 C C . ARG A 1 164 ? -6.618 8.272 7.793 1.00 90.44 164 ARG A C 1
ATOM 1319 O O . ARG A 1 164 ? -7.241 7.505 7.067 1.00 90.44 164 ARG A O 1
ATOM 1326 N N . ILE A 1 165 ? -6.490 8.149 9.105 1.00 90.56 165 ILE A N 1
ATOM 1327 C CA . ILE A 1 165 ? -7.217 7.159 9.880 1.00 90.56 165 ILE A CA 1
ATOM 1328 C C . ILE A 1 165 ? -8.593 7.740 10.191 1.00 90.56 165 ILE A C 1
ATOM 1330 O O . ILE A 1 165 ? -8.695 8.885 10.631 1.00 90.56 165 ILE A O 1
ATOM 1334 N N . HIS A 1 166 ? -9.619 6.940 9.944 1.00 93.12 166 HIS A N 1
ATOM 1335 C CA . HIS A 1 166 ? -11.008 7.253 10.227 1.00 93.12 166 HIS A CA 1
ATOM 1336 C C . HIS A 1 166 ? -11.680 6.082 10.935 1.00 93.12 166 HIS A C 1
ATOM 1338 O O . HIS A 1 166 ? -11.371 4.927 10.649 1.00 93.12 166 HIS A O 1
ATOM 1344 N N . THR A 1 167 ? -12.614 6.372 11.830 1.00 93.06 167 THR A N 1
ATOM 1345 C CA . THR A 1 167 ? -13.378 5.360 12.562 1.00 93.06 167 THR A CA 1
ATOM 1346 C C . THR A 1 167 ? -14.635 4.996 11.787 1.00 93.06 167 THR A C 1
ATOM 1348 O O . THR A 1 167 ? -15.406 5.878 11.401 1.00 93.06 167 THR A O 1
ATOM 1351 N N . VAL A 1 168 ? -14.887 3.704 11.584 1.00 94.12 168 VAL A N 1
ATOM 1352 C CA . VAL A 1 168 ? -16.144 3.212 11.008 1.00 94.12 168 VAL A CA 1
ATOM 1353 C C . VAL A 1 168 ? -17.283 3.448 11.995 1.00 94.12 168 VAL A C 1
ATOM 1355 O O . VAL A 1 168 ? -17.289 2.910 13.100 1.00 94.12 168 VAL A O 1
ATOM 1358 N N . LEU A 1 169 ? -18.269 4.244 11.585 1.00 92.31 169 LEU A N 1
ATOM 1359 C CA . LEU A 1 169 ? -19.397 4.645 12.431 1.00 92.31 169 LEU A CA 1
ATOM 1360 C C . LEU A 1 169 ? -20.636 3.771 12.222 1.00 92.31 169 LEU A C 1
ATOM 1362 O O . LEU A 1 169 ? -21.473 3.653 13.116 1.00 92.31 169 LEU A O 1
ATOM 1366 N N . GLY A 1 170 ? -20.777 3.172 11.042 1.00 91.94 170 GLY A N 1
ATOM 1367 C CA . GLY A 1 170 ? -21.965 2.412 10.685 1.00 91.94 170 GLY A CA 1
ATOM 1368 C C . GLY A 1 170 ? -21.961 1.955 9.236 1.00 91.94 170 GLY A C 1
ATOM 1369 O O . GLY A 1 170 ? -20.986 2.126 8.507 1.00 91.94 170 GLY A O 1
ATOM 1370 N N . PHE A 1 171 ? -23.090 1.386 8.825 1.00 92.50 171 PHE A N 1
ATOM 1371 C CA . PHE A 1 171 ? -23.350 0.918 7.466 1.00 92.50 171 PHE A CA 1
ATOM 1372 C C . PHE A 1 171 ? -24.607 1.596 6.936 1.00 92.50 171 PHE A C 1
ATOM 1374 O O . PHE A 1 171 ? -25.511 1.896 7.718 1.00 92.50 171 PHE A O 1
ATOM 1381 N N . ALA A 1 172 ? -24.696 1.793 5.616 1.00 86.94 172 ALA A N 1
ATOM 1382 C CA . ALA A 1 172 ? -25.880 2.403 5.001 1.00 86.94 172 ALA A CA 1
ATOM 1383 C C . ALA A 1 172 ? -27.190 1.716 5.426 1.00 86.94 172 ALA A C 1
ATOM 1385 O O . ALA A 1 172 ? -28.213 2.371 5.592 1.00 86.94 172 ALA A O 1
ATOM 1386 N N . ASP A 1 173 ? -27.155 0.401 5.633 1.00 83.56 173 ASP A N 1
ATOM 1387 C CA . ASP A 1 173 ? -28.339 -0.413 5.917 1.00 83.56 173 ASP A CA 1
ATOM 1388 C C . ASP A 1 173 ? -28.786 -0.343 7.392 1.00 83.56 173 ASP A C 1
ATOM 1390 O O . ASP A 1 173 ? -29.883 -0.795 7.715 1.00 83.56 173 ASP A O 1
ATOM 1394 N N . ASN A 1 174 ? -27.975 0.243 8.281 1.00 78.38 174 ASN A N 1
ATOM 1395 C CA . ASN A 1 174 ? -28.268 0.306 9.717 1.00 78.38 174 ASN A CA 1
ATOM 1396 C C . ASN A 1 174 ? -29.246 1.429 10.097 1.00 78.38 174 ASN A C 1
ATOM 1398 O O . ASN A 1 174 ? -29.794 1.399 11.198 1.00 78.38 174 ASN A O 1
ATOM 1402 N N . ASP A 1 175 ? -29.475 2.402 9.211 1.00 71.25 175 ASP A N 1
ATOM 1403 C CA . ASP A 1 175 ? -30.422 3.495 9.430 1.00 71.25 175 ASP A CA 1
ATOM 1404 C C . ASP A 1 175 ? -31.478 3.518 8.308 1.00 71.25 175 ASP A C 1
ATOM 1406 O O . ASP A 1 175 ? -31.155 3.853 7.168 1.00 71.25 175 ASP A O 1
ATOM 1410 N N . PRO A 1 176 ? -32.752 3.186 8.593 1.00 71.75 176 PRO A N 1
ATOM 1411 C CA . PRO A 1 176 ? -33.815 3.202 7.589 1.00 71.75 176 PRO A CA 1
ATOM 1412 C C . PRO A 1 176 ? -34.157 4.610 7.068 1.00 71.75 176 PRO A C 1
ATOM 1414 O O . PRO A 1 176 ? -34.855 4.719 6.059 1.00 71.75 176 PRO A O 1
ATOM 1417 N N . PHE A 1 177 ? -33.694 5.677 7.728 1.00 74.62 177 PHE A N 1
ATOM 1418 C CA . PHE A 1 177 ? -33.877 7.067 7.297 1.00 74.62 177 PHE A CA 1
ATOM 1419 C C . PHE A 1 177 ? -32.674 7.629 6.542 1.00 74.62 177 PHE A C 1
ATOM 1421 O O . PHE A 1 177 ? -32.738 8.752 6.034 1.00 74.62 177 PHE A O 1
ATOM 1428 N N . ASN A 1 178 ? -31.601 6.853 6.415 1.00 79.94 178 ASN A N 1
ATOM 1429 C CA . ASN A 1 178 ? -30.442 7.262 5.657 1.00 79.94 178 ASN A CA 1
ATOM 1430 C C . ASN A 1 178 ? -30.799 7.325 4.156 1.00 79.94 178 ASN A C 1
ATOM 1432 O O . ASN A 1 178 ? -31.181 6.323 3.541 1.00 79.94 178 ASN A O 1
ATOM 1436 N N . PRO A 1 179 ? -30.679 8.502 3.513 1.00 78.06 179 PRO A N 1
ATOM 1437 C CA . PRO A 1 179 ? -31.084 8.673 2.120 1.00 78.06 179 PRO A CA 1
ATOM 1438 C C . PRO A 1 179 ? -30.242 7.824 1.154 1.00 78.06 179 PRO A C 1
ATOM 1440 O O . PRO A 1 179 ? -30.662 7.570 0.021 1.00 78.06 179 PRO A O 1
ATOM 1443 N N . LEU A 1 180 ? -29.065 7.362 1.586 1.00 84.88 180 LEU A N 1
ATOM 1444 C CA . LEU A 1 180 ? -28.124 6.602 0.772 1.00 84.88 180 LEU A CA 1
ATOM 1445 C C . LEU A 1 18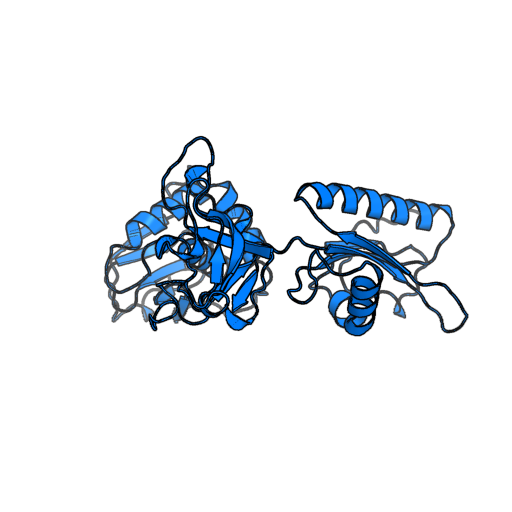0 ? -28.380 5.091 0.794 1.00 84.88 180 LEU A C 1
ATOM 1447 O O . LEU A 1 180 ? -27.923 4.411 -0.123 1.00 84.88 180 LEU A O 1
ATOM 1451 N N . THR A 1 181 ? -29.179 4.565 1.729 1.00 79.31 181 THR A N 1
ATOM 1452 C CA . THR A 1 181 ? -29.526 3.130 1.821 1.00 79.31 181 THR A CA 1
ATOM 1453 C C . THR A 1 181 ? -30.207 2.601 0.556 1.00 79.31 181 THR A C 1
ATOM 1455 O O . THR A 1 181 ? -30.010 1.459 0.141 1.00 79.31 181 THR A O 1
ATOM 1458 N N . SER A 1 182 ? -31.001 3.448 -0.106 1.00 79.19 182 SER A N 1
ATOM 1459 C CA . SER A 1 182 ? -31.692 3.100 -1.356 1.00 79.19 182 SER A CA 1
ATOM 1460 C C . SER A 1 182 ? -30.770 3.090 -2.585 1.00 79.19 182 SER A C 1
ATOM 1462 O O . SER A 1 182 ? -31.111 2.516 -3.625 1.00 79.19 182 SER A O 1
ATOM 1464 N N . ASN A 1 183 ? -29.586 3.700 -2.486 1.00 85.25 183 ASN A N 1
ATOM 1465 C CA . ASN A 1 183 ? -28.634 3.785 -3.580 1.00 85.25 183 ASN A CA 1
ATOM 1466 C C . ASN A 1 183 ? -27.764 2.522 -3.624 1.00 85.25 183 ASN A C 1
ATOM 1468 O O . ASN A 1 183 ? -26.996 2.240 -2.705 1.00 85.25 183 ASN A O 1
ATOM 1472 N N . LYS A 1 184 ? -27.818 1.792 -4.745 1.00 86.00 184 LYS A N 1
ATOM 1473 C CA . LYS A 1 184 ? -27.038 0.559 -4.960 1.00 86.00 184 LYS A CA 1
ATOM 1474 C C . LYS A 1 184 ? -25.533 0.728 -4.732 1.00 86.00 184 LYS A C 1
ATOM 1476 O O . LYS A 1 184 ? -24.876 -0.249 -4.403 1.00 86.00 184 LYS A O 1
ATOM 1481 N N . ARG A 1 185 ? -24.995 1.939 -4.914 1.00 87.19 185 ARG A N 1
ATOM 1482 C CA . ARG A 1 185 ? -23.578 2.235 -4.675 1.00 87.19 185 ARG A CA 1
ATOM 1483 C C . ARG A 1 185 ? -23.199 2.145 -3.195 1.00 87.19 185 ARG A C 1
ATOM 1485 O O . ARG A 1 185 ? -22.079 1.744 -2.902 1.00 87.19 185 ARG A O 1
ATOM 1492 N N . PHE A 1 186 ? -24.098 2.540 -2.294 1.00 89.81 186 PHE A N 1
ATOM 1493 C CA . PHE A 1 186 ? -23.820 2.662 -0.859 1.00 89.81 186 PHE A CA 1
ATOM 1494 C C . PHE A 1 186 ? -24.470 1.563 -0.024 1.00 89.81 186 PHE A C 1
ATOM 1496 O O . PHE A 1 186 ? -24.067 1.362 1.114 1.00 89.81 186 PHE A O 1
ATOM 1503 N N . LYS A 1 187 ? -25.433 0.827 -0.585 1.00 86.75 187 LYS A N 1
ATOM 1504 C CA . LYS A 1 187 ? -26.080 -0.300 0.088 1.00 86.75 187 LYS A CA 1
ATOM 1505 C C . LYS A 1 187 ? -25.048 -1.275 0.671 1.00 86.75 187 LYS A C 1
ATOM 1507 O O . LYS A 1 187 ? -24.173 -1.748 -0.055 1.00 86.75 187 LYS A O 1
ATOM 1512 N N . GLY A 1 188 ? -25.156 -1.549 1.970 1.00 87.25 188 GLY A N 1
ATOM 1513 C CA . GLY A 1 188 ? -24.229 -2.402 2.721 1.00 87.25 188 GLY A CA 1
ATOM 1514 C C . GLY A 1 188 ? -22.789 -1.879 2.855 1.00 87.25 188 GLY A C 1
ATOM 1515 O O . GLY A 1 188 ? -21.946 -2.589 3.395 1.00 87.25 188 GLY A O 1
ATOM 1516 N N . ARG A 1 189 ? -22.473 -0.666 2.377 1.00 93.19 189 ARG A N 1
ATOM 1517 C CA . ARG A 1 189 ? -21.133 -0.068 2.504 1.00 93.19 189 ARG A CA 1
ATOM 1518 C C . ARG A 1 189 ? -20.982 0.643 3.860 1.00 93.19 189 ARG A C 1
ATOM 1520 O O . ARG A 1 189 ? -21.947 1.268 4.318 1.00 93.19 189 ARG A O 1
ATOM 1527 N N . PRO A 1 190 ? -19.791 0.592 4.482 1.00 95.00 190 PRO A N 1
ATOM 1528 C CA . PRO A 1 190 ? -19.509 1.330 5.708 1.00 95.00 190 PRO A CA 1
ATOM 1529 C C . PRO A 1 190 ? -19.290 2.826 5.438 1.00 95.00 190 PRO A C 1
ATOM 1531 O O . PRO A 1 190 ? -18.781 3.210 4.378 1.00 95.00 190 PRO A O 1
ATOM 1534 N N . TYR A 1 191 ? -19.634 3.662 6.420 1.00 94.62 191 TYR A N 1
ATOM 1535 C CA . TYR A 1 191 ? -19.278 5.082 6.464 1.00 94.62 191 TYR A CA 1
ATOM 1536 C C . TYR A 1 191 ? -18.471 5.415 7.719 1.00 94.62 191 TYR A C 1
ATOM 1538 O O . TYR A 1 191 ? -18.575 4.739 8.745 1.00 94.62 191 TYR A O 1
ATOM 1546 N N . VAL A 1 192 ? -17.659 6.466 7.627 1.00 95.44 192 VAL A N 1
ATOM 1547 C CA . VAL A 1 192 ? -16.669 6.821 8.649 1.00 95.44 192 VAL A CA 1
ATOM 1548 C C . VAL A 1 192 ? -16.829 8.254 9.161 1.00 95.44 192 VAL A C 1
ATOM 1550 O O . VAL A 1 192 ? -17.563 9.055 8.581 1.00 95.44 192 VAL A O 1
ATOM 1553 N N . ASP A 1 193 ? -16.111 8.597 10.227 1.00 94.00 193 ASP A N 1
ATOM 1554 C CA . ASP A 1 193 ? -16.011 9.936 10.834 1.00 94.00 193 ASP A CA 1
ATOM 1555 C C . ASP A 1 193 ? -15.236 10.963 9.978 1.00 94.00 193 ASP A C 1
ATOM 1557 O O . ASP A 1 193 ? -14.375 11.700 10.455 1.00 94.00 193 ASP A O 1
ATOM 1561 N N . MET A 1 194 ? -15.538 11.040 8.682 1.00 91.88 194 MET A N 1
ATOM 1562 C CA . MET A 1 194 ? -14.769 11.860 7.744 1.00 91.88 194 MET A CA 1
ATOM 1563 C C . MET A 1 194 ? -14.862 13.366 8.023 1.00 91.88 194 MET A C 1
ATOM 1565 O O . MET A 1 194 ? -13.907 14.105 7.777 1.00 91.88 194 MET A O 1
ATOM 1569 N N . PHE A 1 195 ? -16.009 13.833 8.517 1.00 90.06 195 PHE A N 1
ATOM 1570 C CA . PHE A 1 195 ? -16.273 15.249 8.751 1.00 90.06 195 PHE A CA 1
ATOM 1571 C C . PHE A 1 195 ? -16.828 15.494 10.156 1.00 90.06 195 PHE A C 1
ATOM 1573 O O . PHE A 1 195 ? -17.807 14.872 10.560 1.00 90.06 195 PHE A O 1
ATOM 1580 N N . ASN A 1 196 ? -16.258 16.472 10.865 1.00 84.75 196 ASN A N 1
ATOM 1581 C CA . ASN A 1 196 ? -16.582 16.745 12.273 1.00 84.75 196 ASN A CA 1
ATOM 1582 C C . ASN A 1 196 ? -17.904 17.505 12.492 1.00 84.75 196 ASN A C 1
ATOM 1584 O O . ASN A 1 196 ? -18.451 17.474 13.588 1.00 84.75 196 ASN A O 1
ATOM 1588 N N . ASN A 1 197 ? -18.411 18.207 11.473 1.00 84.25 197 ASN A N 1
ATOM 1589 C CA . ASN A 1 197 ? -19.513 19.172 11.619 1.00 84.25 197 ASN A CA 1
ATOM 1590 C C . ASN A 1 197 ? -20.775 18.785 10.835 1.00 84.25 197 ASN A C 1
ATOM 1592 O O . ASN A 1 197 ? -21.540 19.657 10.424 1.00 84.25 197 ASN A O 1
ATOM 1596 N N . GLN A 1 198 ? -20.981 17.494 10.578 1.00 86.38 198 GLN A N 1
ATOM 1597 C CA . GLN A 1 198 ? -22.181 17.000 9.907 1.00 86.38 198 GLN A CA 1
ATOM 1598 C C . GLN A 1 198 ? -22.441 15.534 10.234 1.00 86.38 198 GLN A C 1
ATOM 1600 O O . GLN A 1 198 ? -21.562 14.826 10.724 1.00 86.38 198 GLN A O 1
ATOM 1605 N N . ASP A 1 199 ? -23.642 15.077 9.897 1.00 89.25 199 ASP A N 1
ATOM 1606 C CA . ASP A 1 199 ? -23.949 13.657 9.884 1.00 89.25 199 ASP A CA 1
ATOM 1607 C C . ASP A 1 199 ? -23.219 12.975 8.716 1.00 89.25 199 ASP A C 1
ATOM 1609 O O . ASP A 1 199 ? -23.470 13.252 7.540 1.00 89.25 199 ASP A O 1
ATOM 1613 N N . ASN A 1 200 ? -22.280 12.091 9.045 1.00 91.00 200 ASN A N 1
ATOM 1614 C CA . ASN A 1 200 ? -21.516 11.345 8.053 1.00 91.00 200 ASN A CA 1
ATOM 1615 C C . ASN A 1 200 ? -22.357 10.260 7.364 1.00 91.00 200 ASN A C 1
ATOM 1617 O O . ASN A 1 200 ? -22.029 9.877 6.242 1.00 91.00 200 ASN A O 1
ATOM 1621 N N . ALA A 1 201 ? -23.463 9.809 7.967 1.00 90.94 201 ALA A N 1
ATOM 1622 C CA . ALA A 1 201 ? -24.340 8.815 7.357 1.00 90.94 201 ALA A CA 1
ATOM 1623 C C . ALA A 1 201 ? -25.018 9.356 6.089 1.00 90.94 201 ALA A C 1
ATOM 1625 O O . ALA A 1 201 ? -25.253 8.601 5.149 1.00 90.94 201 ALA A O 1
ATOM 1626 N N . VAL A 1 202 ? -25.281 10.665 6.014 1.00 89.25 202 VAL A N 1
ATOM 1627 C CA . VAL A 1 202 ? -25.974 11.281 4.868 1.00 89.25 202 VAL A CA 1
ATOM 1628 C C . VAL A 1 202 ? -25.028 11.874 3.821 1.00 89.25 202 VAL A C 1
ATOM 1630 O O . VAL A 1 202 ? -25.495 12.337 2.779 1.00 89.25 202 VAL A O 1
ATOM 1633 N N . ASN A 1 203 ? -23.711 11.862 4.058 1.00 90.62 203 ASN A N 1
ATOM 1634 C CA . ASN A 1 203 ? -22.727 12.376 3.109 1.00 90.62 203 ASN A CA 1
ATOM 1635 C C . ASN A 1 203 ? -22.093 11.237 2.285 1.00 90.62 203 ASN A C 1
ATOM 1637 O O . ASN A 1 203 ? -21.313 10.456 2.828 1.00 90.62 203 ASN A O 1
ATOM 1641 N N . PRO A 1 204 ? -22.316 11.184 0.956 1.00 90.88 204 PRO A N 1
ATOM 1642 C CA . PRO A 1 204 ? -21.701 10.194 0.070 1.00 90.88 204 PRO A CA 1
ATOM 1643 C C . PRO A 1 204 ? -20.171 10.104 0.140 1.00 90.88 204 PRO A C 1
ATOM 1645 O O . PRO A 1 204 ? -19.611 9.063 -0.194 1.00 90.88 204 PRO A O 1
ATOM 1648 N N . GLN A 1 205 ? -19.487 11.188 0.521 1.00 90.94 205 GLN A N 1
ATOM 1649 C CA . GLN A 1 205 ? -18.026 11.225 0.619 1.00 90.94 205 GLN A CA 1
ATOM 1650 C C . GLN A 1 205 ? -17.495 10.453 1.829 1.00 90.94 205 GLN A C 1
ATOM 1652 O O . GLN A 1 205 ? -16.362 9.991 1.784 1.00 90.94 205 GLN A O 1
ATOM 1657 N N . SER A 1 206 ? -18.314 10.250 2.863 1.00 93.69 206 SER A N 1
ATOM 1658 C CA . SER A 1 206 ? -17.925 9.519 4.072 1.00 93.69 206 SER A CA 1
ATOM 1659 C C . SER A 1 206 ? -17.951 7.995 3.896 1.00 93.69 206 SER A C 1
ATOM 1661 O O . SER A 1 206 ? -17.616 7.280 4.836 1.00 93.69 206 SER A O 1
ATOM 1663 N N . TYR A 1 207 ? -18.350 7.482 2.725 1.00 94.44 207 TYR A N 1
ATOM 1664 C CA . TYR A 1 207 ? -18.501 6.048 2.464 1.00 94.44 207 TYR A CA 1
ATOM 1665 C C . TYR A 1 207 ? -17.268 5.421 1.824 1.00 94.44 207 TYR A C 1
ATOM 1667 O O . TYR A 1 207 ? -16.722 5.925 0.838 1.00 94.44 207 TYR A O 1
ATOM 1675 N N . ILE A 1 208 ? -16.918 4.229 2.301 1.00 94.69 208 ILE A N 1
ATOM 1676 C CA . ILE A 1 208 ? -15.931 3.364 1.655 1.00 94.69 208 ILE A CA 1
ATOM 1677 C C . ILE A 1 208 ? -16.622 2.666 0.485 1.00 94.69 208 ILE A C 1
ATOM 1679 O O . ILE A 1 208 ? -17.527 1.855 0.671 1.00 94.69 208 ILE A O 1
ATOM 1683 N N . THR A 1 209 ? -16.227 3.009 -0.741 1.00 92.06 209 THR A N 1
ATOM 1684 C CA . THR A 1 209 ? -16.882 2.493 -1.961 1.00 92.06 209 THR A CA 1
ATOM 1685 C C . THR A 1 209 ? -16.061 1.449 -2.713 1.00 92.06 209 THR A C 1
ATOM 1687 O O . THR A 1 209 ? -16.556 0.873 -3.678 1.00 92.06 209 THR A O 1
ATOM 1690 N N . THR A 1 210 ? -14.837 1.182 -2.259 1.00 92.25 210 THR A N 1
ATOM 1691 C CA . THR A 1 210 ? -13.975 0.092 -2.725 1.00 92.25 210 THR A CA 1
ATOM 1692 C C . THR A 1 210 ? -14.355 -1.226 -2.055 1.00 92.25 210 THR A C 1
ATOM 1694 O O . THR A 1 210 ? -14.992 -1.231 -1.003 1.00 92.25 210 THR A O 1
ATOM 1697 N N . ASP A 1 211 ? -13.981 -2.354 -2.660 1.00 93.12 211 ASP A N 1
ATOM 1698 C CA . ASP A 1 211 ? -14.290 -3.694 -2.131 1.00 93.12 211 ASP A CA 1
ATOM 1699 C C . ASP A 1 211 ? -13.354 -4.134 -0.998 1.00 93.12 211 ASP A C 1
ATOM 1701 O O . ASP A 1 211 ? -13.703 -4.996 -0.190 1.00 93.12 211 ASP A O 1
ATOM 1705 N N . THR A 1 212 ? -12.197 -3.489 -0.894 1.00 93.62 212 THR A N 1
ATOM 1706 C CA . THR A 1 212 ? -11.251 -3.633 0.209 1.00 93.62 212 THR A CA 1
ATOM 1707 C C . THR A 1 212 ? -10.879 -2.262 0.765 1.00 93.62 212 THR A C 1
ATOM 1709 O O . THR A 1 212 ? -10.971 -1.239 0.078 1.00 93.62 212 THR A O 1
ATOM 1712 N N . VAL A 1 213 ? -10.461 -2.239 2.027 1.00 94.88 213 VAL A N 1
ATOM 1713 C CA . VAL A 1 213 ? -9.856 -1.077 2.682 1.00 94.88 213 VAL A CA 1
ATOM 1714 C C . VAL A 1 213 ? -8.760 -1.552 3.625 1.00 94.88 213 VAL A C 1
ATOM 1716 O O . VAL A 1 213 ? -8.847 -2.651 4.171 1.00 94.88 213 VAL A O 1
ATOM 1719 N N . ARG A 1 214 ? -7.722 -0.737 3.826 1.00 92.56 214 ARG A N 1
ATOM 1720 C CA . ARG A 1 214 ? -6.727 -1.037 4.853 1.00 92.56 214 ARG A CA 1
ATOM 1721 C C . ARG A 1 214 ? -7.260 -0.659 6.224 1.00 92.56 214 ARG A C 1
ATOM 1723 O O . ARG A 1 214 ? -7.577 0.506 6.456 1.00 92.56 214 ARG A O 1
ATOM 1730 N N . VAL A 1 215 ? -7.321 -1.635 7.118 1.00 89.00 215 VAL A N 1
ATOM 1731 C CA . VAL A 1 215 ? -7.639 -1.442 8.537 1.00 89.00 215 VAL A CA 1
ATOM 1732 C C . VAL A 1 215 ? -6.333 -1.264 9.293 1.00 89.00 215 VAL A C 1
ATOM 1734 O O . VAL A 1 215 ? -5.366 -1.979 9.033 1.00 89.00 215 VAL A O 1
ATOM 1737 N N . LEU A 1 216 ? -6.281 -0.299 10.201 1.00 82.00 216 LEU A N 1
ATOM 1738 C CA . LEU A 1 216 ? -5.185 -0.146 11.138 1.00 82.00 216 LEU A CA 1
ATOM 1739 C C . LEU A 1 216 ? -5.116 -1.396 12.013 1.00 82.00 216 LEU A C 1
ATOM 1741 O O . LEU A 1 216 ? -6.003 -1.663 12.817 1.00 82.00 216 LEU A O 1
ATOM 1745 N N . SER A 1 217 ? -4.049 -2.162 11.824 1.00 69.25 217 SER A N 1
ATOM 1746 C CA . SER A 1 217 ? -3.695 -3.281 12.679 1.00 69.25 217 SER A CA 1
ATOM 1747 C C . SER A 1 217 ? -2.433 -2.871 13.410 1.00 69.25 217 SER A C 1
ATOM 1749 O O . SER A 1 217 ? -1.398 -2.601 12.795 1.00 69.25 217 SER A O 1
ATOM 1751 N N . TYR A 1 218 ? -2.533 -2.756 14.727 1.00 61.22 218 TYR A N 1
ATOM 1752 C CA . TYR A 1 218 ? -1.340 -2.629 15.534 1.00 61.22 218 TYR A CA 1
ATOM 1753 C C . TYR A 1 218 ? -0.766 -4.023 15.767 1.00 61.22 218 TYR A C 1
ATOM 1755 O O . TYR A 1 218 ? -1.520 -4.958 16.044 1.00 61.22 218 TYR A O 1
ATOM 1763 N N . PRO A 1 219 ? 0.558 -4.193 15.641 1.00 62.84 219 PRO A N 1
ATOM 1764 C CA . PRO A 1 219 ? 1.157 -5.479 15.916 1.00 62.84 219 PRO A CA 1
ATOM 1765 C C . PRO A 1 219 ? 0.956 -5.853 17.385 1.00 62.84 219 PRO A C 1
ATOM 1767 O O . PRO A 1 219 ? 1.046 -5.005 18.267 1.00 62.84 219 PRO A O 1
ATOM 1770 N N . ILE A 1 220 ? 0.781 -7.133 17.667 1.00 65.31 220 ILE A N 1
ATOM 1771 C CA . ILE A 1 220 ? 0.920 -7.637 19.030 1.00 65.31 220 ILE A CA 1
ATOM 1772 C C . ILE A 1 220 ? 2.325 -8.181 19.165 1.00 65.31 220 ILE A C 1
ATOM 1774 O O . ILE A 1 220 ? 2.773 -8.993 18.351 1.00 65.31 220 ILE A O 1
ATOM 1778 N N . TYR A 1 221 ? 3.031 -7.701 20.181 1.00 69.31 221 TYR A N 1
ATOM 1779 C CA . TYR A 1 221 ? 4.326 -8.250 20.519 1.00 69.31 221 TYR A CA 1
ATOM 1780 C C . TYR A 1 221 ? 4.125 -9.391 21.495 1.00 69.31 221 TYR A C 1
ATOM 1782 O O . TYR A 1 221 ? 3.595 -9.187 22.582 1.00 69.31 221 TYR A O 1
ATOM 1790 N N . VAL A 1 222 ? 4.539 -10.588 21.102 1.00 66.50 222 VAL A N 1
ATOM 1791 C CA . VAL A 1 222 ? 4.420 -11.777 21.943 1.00 66.50 222 VAL A CA 1
ATOM 1792 C C . VAL A 1 222 ? 5.803 -12.202 22.383 1.00 66.50 222 VAL A C 1
ATOM 1794 O O . VAL A 1 222 ? 6.708 -12.366 21.563 1.00 66.50 222 VAL A O 1
ATOM 1797 N N . ILE A 1 223 ? 5.949 -12.386 23.684 1.00 71.00 223 ILE A N 1
ATOM 1798 C CA . ILE A 1 223 ? 7.135 -12.902 24.333 1.00 71.00 223 ILE A CA 1
ATOM 1799 C C . ILE A 1 223 ? 6.806 -14.299 24.849 1.00 71.00 223 ILE A C 1
ATOM 1801 O O . ILE A 1 223 ? 6.025 -14.464 25.781 1.00 71.00 223 ILE A O 1
ATOM 1805 N N . SER A 1 224 ? 7.366 -15.318 24.201 1.00 66.44 224 SER A N 1
ATOM 1806 C CA . SER A 1 224 ? 7.100 -16.726 24.524 1.00 66.44 224 SER A CA 1
ATOM 1807 C C . SER A 1 224 ? 8.241 -17.348 25.326 1.00 66.44 224 SER A C 1
ATOM 1809 O O . SER A 1 224 ? 9.407 -17.069 25.020 1.00 66.44 224 SER A O 1
ATOM 1811 N N . PHE A 1 225 ? 7.920 -18.268 26.245 1.00 69.19 225 PHE A N 1
ATOM 1812 C CA . PHE A 1 225 ? 8.894 -19.033 27.036 1.00 69.19 225 PHE A CA 1
ATOM 1813 C C . PHE A 1 225 ? 8.606 -20.548 27.000 1.00 69.19 225 PHE A C 1
ATOM 1815 O O . PHE A 1 225 ? 7.572 -20.998 27.489 1.00 69.19 225 PHE A O 1
ATOM 1822 N N . ALA A 1 226 ? 9.529 -21.365 26.475 1.00 59.25 226 ALA A N 1
ATOM 1823 C CA . ALA A 1 226 ? 9.437 -22.840 26.535 1.00 59.25 226 ALA A CA 1
ATOM 1824 C C . ALA A 1 226 ? 10.184 -23.415 27.762 1.00 59.25 226 ALA A C 1
ATOM 1826 O O . ALA A 1 226 ? 11.188 -22.812 28.120 1.00 59.25 226 ALA A O 1
ATOM 1827 N N . PRO A 1 227 ? 9.834 -24.579 28.371 1.00 54.72 227 PRO A N 1
ATOM 1828 C CA . PRO A 1 227 ? 8.824 -25.528 27.912 1.00 54.72 227 PRO A CA 1
ATOM 1829 C C . PRO A 1 227 ? 7.700 -25.782 28.937 1.00 54.72 227 PRO A C 1
ATOM 1831 O O . PRO A 1 227 ? 7.951 -25.955 30.131 1.00 54.72 227 PRO A O 1
ATOM 1834 N N . ALA A 1 228 ? 6.482 -26.002 28.442 1.00 41.66 228 ALA A N 1
ATOM 1835 C CA . ALA A 1 228 ? 5.663 -27.052 29.032 1.00 41.66 228 ALA A CA 1
ATOM 1836 C C . ALA A 1 228 ? 6.370 -28.376 28.704 1.00 41.66 228 ALA A C 1
ATOM 1838 O O . ALA A 1 228 ? 6.284 -28.882 27.589 1.00 41.66 228 ALA A O 1
ATOM 1839 N N . ASN A 1 229 ? 7.169 -28.900 29.631 1.00 43.53 229 ASN A N 1
ATOM 1840 C CA . ASN A 1 229 ? 7.360 -30.341 29.644 1.00 43.53 229 ASN A CA 1
ATOM 1841 C C . ASN A 1 229 ? 6.087 -30.961 30.231 1.00 43.53 229 ASN A C 1
ATOM 1843 O O . ASN A 1 229 ? 5.357 -30.331 30.996 1.00 43.53 229 ASN A O 1
ATOM 1847 N N . ASP A 1 230 ? 5.861 -32.226 29.918 1.00 41.66 230 ASP A N 1
ATOM 1848 C CA . ASP A 1 230 ? 4.735 -33.068 30.336 1.00 41.66 230 ASP A CA 1
ATOM 1849 C C . ASP A 1 230 ? 4.673 -33.274 31.877 1.00 41.66 230 ASP A C 1
ATOM 1851 O O . ASP A 1 230 ? 3.958 -34.134 32.386 1.00 41.66 230 ASP A O 1
ATOM 1855 N N . LEU A 1 231 ? 5.457 -32.496 32.633 1.00 38.19 231 LEU A N 1
ATOM 1856 C CA . LEU A 1 231 ? 5.738 -32.566 34.062 1.00 38.19 231 LEU A CA 1
ATOM 1857 C C . LEU A 1 231 ? 5.489 -31.215 34.759 1.00 38.19 231 LEU A C 1
ATOM 1859 O O . LEU A 1 231 ? 6.237 -30.822 35.652 1.00 38.19 231 LEU A O 1
ATOM 1863 N N . HIS A 1 232 ? 4.405 -30.527 34.395 1.00 38.38 232 HIS A N 1
ATOM 1864 C CA . HIS A 1 232 ? 3.854 -29.389 35.150 1.00 38.38 232 HIS A CA 1
ATOM 1865 C C . HIS A 1 232 ? 4.702 -28.101 35.189 1.00 38.38 232 HIS A C 1
ATOM 1867 O O . HIS A 1 232 ? 4.509 -27.276 36.084 1.00 38.38 232 HIS A O 1
ATOM 1873 N N . GLY A 1 233 ? 5.597 -27.873 34.224 1.00 41.59 233 GLY A N 1
ATOM 1874 C CA . GLY A 1 233 ? 6.161 -26.537 34.008 1.00 41.59 233 GLY A CA 1
ATOM 1875 C C . GLY A 1 233 ? 5.098 -25.589 33.446 1.00 41.59 233 GLY A C 1
ATOM 1876 O O . GLY A 1 233 ? 4.508 -25.886 32.408 1.00 41.59 233 GLY A O 1
ATOM 1877 N N . ALA A 1 234 ? 4.837 -24.462 34.113 1.00 43.12 234 ALA A N 1
ATOM 1878 C CA . ALA A 1 234 ? 4.004 -23.397 33.560 1.00 43.12 234 ALA A CA 1
ATOM 1879 C C . ALA A 1 234 ? 4.788 -22.678 32.448 1.00 43.12 234 ALA A C 1
ATOM 1881 O O . ALA A 1 234 ? 5.468 -21.687 32.699 1.00 43.12 234 ALA A O 1
ATOM 1882 N N . GLY A 1 235 ? 4.741 -23.218 31.227 1.00 53.22 235 GLY A N 1
ATOM 1883 C CA . GLY A 1 235 ? 5.015 -22.420 30.034 1.00 53.22 235 GLY A CA 1
ATOM 1884 C C . GLY A 1 235 ? 4.012 -21.268 29.961 1.00 53.22 235 GLY A C 1
ATOM 1885 O O . GLY A 1 235 ? 2.885 -21.400 30.443 1.00 53.22 235 GLY A O 1
ATOM 1886 N N . GLY A 1 236 ? 4.430 -20.131 29.415 1.00 57.44 236 GLY A N 1
ATOM 1887 C CA . GLY A 1 236 ? 3.596 -18.938 29.376 1.00 57.44 236 GLY A CA 1
ATOM 1888 C C . GLY A 1 236 ? 3.985 -17.982 28.261 1.00 57.44 236 GLY A C 1
ATOM 1889 O O . GLY A 1 236 ? 5.070 -18.076 27.678 1.00 57.44 236 GLY A O 1
ATOM 1890 N N . PHE A 1 237 ? 3.071 -17.056 28.000 1.00 61.62 237 PHE A N 1
ATOM 1891 C CA . PHE A 1 237 ? 3.246 -15.942 27.087 1.00 61.62 237 PHE A CA 1
ATOM 1892 C C . PHE A 1 237 ? 3.024 -14.657 27.859 1.00 61.62 237 PHE A C 1
ATOM 1894 O O . PHE A 1 237 ? 1.985 -14.499 28.499 1.00 61.62 237 PHE A O 1
ATOM 1901 N N . ASP A 1 238 ? 3.968 -13.735 27.741 1.00 64.94 238 ASP A N 1
ATOM 1902 C CA . ASP A 1 238 ? 3.690 -12.331 27.991 1.00 64.94 238 ASP A CA 1
ATOM 1903 C C . ASP A 1 238 ? 3.470 -11.677 26.640 1.00 64.94 238 ASP A C 1
ATOM 1905 O O . ASP A 1 238 ? 4.270 -11.832 25.723 1.00 64.94 238 ASP A O 1
ATOM 1909 N N . TRP A 1 239 ? 2.372 -10.957 26.480 1.00 66.06 239 TRP A N 1
ATOM 1910 C CA . TRP A 1 239 ? 2.118 -10.222 25.254 1.00 66.06 239 TRP A CA 1
ATOM 1911 C C . TRP A 1 239 ? 1.786 -8.779 25.588 1.00 66.06 239 TRP A C 1
ATOM 1913 O O . TRP A 1 239 ? 1.176 -8.456 26.607 1.00 66.06 239 TRP A O 1
ATOM 1923 N N . LEU A 1 240 ? 2.254 -7.906 24.711 1.00 61.88 240 LEU A N 1
ATOM 1924 C CA . LEU A 1 240 ? 2.087 -6.472 24.797 1.00 61.88 240 LEU A CA 1
ATOM 1925 C C . LEU A 1 240 ? 1.303 -6.062 23.550 1.00 61.88 240 LEU A C 1
ATOM 1927 O O . LEU A 1 240 ? 1.850 -6.130 22.440 1.00 61.88 240 LEU A O 1
ATOM 1931 N N . PRO A 1 241 ? 0.015 -5.698 23.692 1.00 57.59 241 PRO A N 1
ATOM 1932 C CA . PRO A 1 241 ? -0.716 -5.128 22.578 1.00 57.59 241 PRO A CA 1
ATOM 1933 C C . PRO A 1 241 ? -0.051 -3.803 22.236 1.00 57.59 241 PRO A C 1
ATOM 1935 O O . PRO A 1 241 ? 0.042 -2.928 23.098 1.00 57.59 241 PRO A O 1
ATOM 1938 N N . ALA A 1 242 ? 0.408 -3.637 20.995 1.00 57.03 242 ALA A N 1
ATOM 1939 C CA . ALA A 1 242 ? 0.756 -2.299 20.571 1.00 57.03 242 ALA A CA 1
ATOM 1940 C C . ALA A 1 242 ? -0.550 -1.511 20.421 1.00 57.03 242 ALA A C 1
ATOM 1942 O O . ALA A 1 242 ? -1.478 -1.898 19.723 1.00 57.03 242 ALA A O 1
ATOM 1943 N N . THR A 1 243 ? -0.625 -0.404 21.123 1.00 51.91 243 THR A N 1
ATOM 1944 C CA . THR A 1 243 ? -1.571 0.690 20.932 1.00 51.91 243 THR A CA 1
ATOM 1945 C C . THR A 1 243 ? -0.899 1.851 20.194 1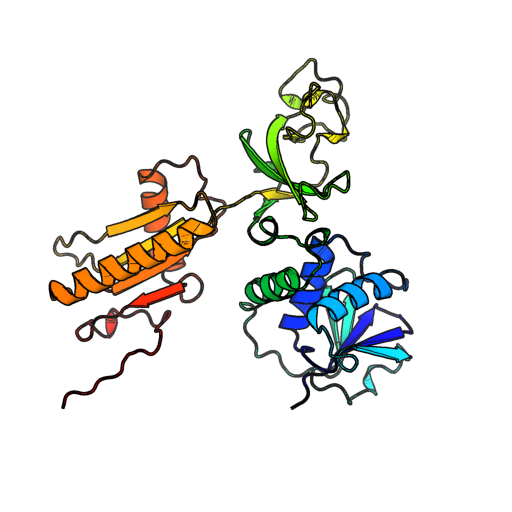.00 51.91 243 THR A C 1
ATOM 1947 O O . THR A 1 243 ? -1.573 2.691 19.603 1.00 51.91 243 THR A O 1
ATOM 1950 N N . THR A 1 244 ? 0.440 1.890 20.190 1.00 52.38 244 THR A N 1
ATOM 1951 C CA . THR A 1 244 ? 1.262 2.862 19.466 1.00 52.38 244 THR A CA 1
ATOM 1952 C C . THR A 1 244 ? 2.518 2.216 18.865 1.00 52.38 244 THR A C 1
ATOM 1954 O O . THR A 1 244 ? 2.924 1.119 19.242 1.00 52.38 244 THR A O 1
ATOM 1957 N N . MET A 1 245 ? 3.198 2.906 17.940 1.00 49.91 245 MET A N 1
ATOM 1958 C CA . MET A 1 245 ? 4.481 2.426 17.397 1.00 49.91 245 MET A CA 1
ATOM 1959 C C . MET A 1 245 ? 5.618 2.376 18.430 1.00 49.91 245 MET A C 1
ATOM 1961 O O . MET A 1 245 ? 6.568 1.614 18.242 1.00 49.91 245 MET A O 1
ATOM 1965 N N . ASN A 1 246 ? 5.537 3.155 19.514 1.00 55.47 246 ASN A N 1
ATOM 1966 C CA . ASN A 1 246 ? 6.560 3.157 20.564 1.00 55.47 246 ASN A CA 1
ATOM 1967 C C . ASN A 1 246 ? 6.538 1.874 21.403 1.00 55.47 246 ASN A C 1
ATOM 1969 O O . ASN A 1 246 ? 7.550 1.527 22.011 1.00 55.47 246 ASN A O 1
ATOM 1973 N N . ASP A 1 247 ? 5.438 1.127 21.355 1.00 65.38 247 ASP A N 1
ATOM 1974 C CA . ASP A 1 247 ? 5.224 -0.082 22.148 1.00 65.38 247 ASP A CA 1
ATOM 1975 C C . ASP A 1 247 ? 6.147 -1.224 21.686 1.00 65.38 247 ASP A C 1
ATOM 1977 O O . ASP A 1 247 ? 6.430 -2.147 22.441 1.00 65.38 247 ASP A O 1
ATOM 1981 N N . GLY A 1 248 ? 6.732 -1.122 20.483 1.00 63.22 248 GLY A N 1
ATOM 1982 C CA . GLY A 1 248 ? 7.827 -2.003 20.065 1.00 63.22 248 GLY A CA 1
ATOM 1983 C C . GLY A 1 248 ? 9.100 -1.839 20.905 1.00 63.22 248 GLY A C 1
ATOM 1984 O O . GLY A 1 248 ? 9.819 -2.811 21.123 1.00 63.22 248 GLY A O 1
ATOM 1985 N N . THR A 1 249 ? 9.364 -0.634 21.421 1.00 69.06 249 THR A N 1
ATOM 1986 C CA . THR A 1 249 ? 10.484 -0.390 22.348 1.00 69.06 249 THR A CA 1
ATOM 1987 C C . THR A 1 249 ? 10.190 -1.009 23.709 1.00 69.06 249 THR A C 1
ATOM 1989 O O . THR A 1 249 ? 11.042 -1.694 24.266 1.00 69.06 249 THR A O 1
ATOM 1992 N N . GLU A 1 250 ? 8.964 -0.842 24.209 1.00 74.69 250 GLU A N 1
ATOM 1993 C CA . GLU A 1 250 ? 8.519 -1.455 25.465 1.00 74.69 250 GLU A CA 1
ATOM 1994 C C . GLU A 1 250 ? 8.538 -2.988 25.388 1.00 74.69 250 GLU A C 1
ATOM 1996 O O . GLU A 1 250 ? 8.962 -3.667 26.330 1.00 74.69 250 GLU A O 1
ATOM 2001 N N . ALA A 1 251 ? 8.159 -3.541 24.236 1.00 73.44 251 ALA A N 1
ATOM 2002 C CA . ALA A 1 251 ? 8.269 -4.964 23.968 1.00 73.44 251 ALA A CA 1
ATOM 2003 C C . ALA A 1 251 ? 9.721 -5.453 23.949 1.00 73.44 251 ALA A C 1
ATOM 2005 O O . ALA A 1 251 ? 10.013 -6.512 24.505 1.00 73.44 251 ALA A O 1
ATOM 2006 N N . LEU A 1 252 ? 10.648 -4.676 23.380 1.00 74.56 252 LEU A N 1
ATOM 2007 C CA . LEU A 1 252 ? 12.080 -4.979 23.434 1.00 74.56 252 LEU A CA 1
ATOM 2008 C C . LEU A 1 252 ? 12.632 -4.940 24.865 1.00 74.56 252 LEU A C 1
ATOM 2010 O O . LEU A 1 252 ? 13.390 -5.830 25.254 1.00 74.56 252 LEU A O 1
ATOM 2014 N N . ASP A 1 253 ? 12.259 -3.931 25.648 1.00 77.88 253 ASP A N 1
ATOM 2015 C CA . ASP A 1 253 ? 12.699 -3.791 27.038 1.00 77.88 253 ASP A CA 1
ATOM 2016 C C . ASP A 1 253 ? 12.178 -4.943 27.899 1.00 77.88 253 ASP A C 1
ATOM 2018 O O . ASP A 1 253 ? 12.906 -5.498 28.727 1.00 77.88 253 ASP A O 1
ATOM 2022 N N . THR A 1 254 ? 10.927 -5.342 27.674 1.00 79.19 254 THR A N 1
ATOM 2023 C CA . THR A 1 254 ? 10.308 -6.480 28.356 1.00 79.19 254 THR A CA 1
ATOM 2024 C C . THR A 1 254 ? 10.980 -7.784 27.935 1.00 79.19 254 THR A C 1
ATOM 2026 O O . THR A 1 254 ? 11.407 -8.545 28.801 1.00 79.19 254 THR A O 1
ATOM 2029 N N . PHE A 1 255 ? 11.224 -7.993 26.636 1.00 79.81 255 PHE A N 1
ATOM 2030 C CA . PHE A 1 255 ? 12.011 -9.122 26.131 1.00 79.81 255 PHE A CA 1
ATOM 2031 C C . PHE A 1 255 ? 13.379 -9.217 26.824 1.00 79.81 255 PHE A C 1
ATOM 2033 O O . PHE A 1 255 ? 13.735 -10.276 27.341 1.00 79.81 255 PHE A O 1
ATOM 2040 N N . TYR A 1 256 ? 14.143 -8.122 26.898 1.00 80.06 256 TYR A N 1
ATOM 2041 C CA . TYR A 1 256 ? 15.458 -8.143 27.544 1.00 80.06 256 TYR A CA 1
ATOM 2042 C C . TYR A 1 256 ? 15.394 -8.389 29.051 1.00 80.06 256 TYR A C 1
ATOM 2044 O O . TYR A 1 256 ? 16.310 -9.012 29.593 1.00 80.06 256 TYR A O 1
ATOM 2052 N N . ARG A 1 257 ? 14.329 -7.938 29.722 1.00 80.81 257 ARG A N 1
ATOM 2053 C CA . ARG A 1 257 ? 14.084 -8.247 31.134 1.00 80.81 257 ARG A CA 1
ATOM 2054 C C . ARG A 1 257 ? 13.939 -9.753 31.333 1.00 80.81 257 ARG A C 1
ATOM 2056 O O . ARG A 1 257 ? 14.705 -10.322 32.100 1.00 80.81 257 ARG A O 1
ATOM 2063 N N . HIS A 1 258 ? 13.098 -10.413 30.540 1.00 75.88 258 HIS A N 1
ATOM 2064 C CA . HIS A 1 258 ? 12.944 -11.866 30.635 1.00 75.88 258 HIS A CA 1
ATOM 2065 C C . HIS A 1 258 ? 14.195 -12.643 30.218 1.00 75.88 258 HIS A C 1
ATOM 2067 O O . HIS A 1 258 ? 14.509 -13.674 30.809 1.00 75.88 258 HIS A O 1
ATOM 2073 N N . VAL A 1 259 ? 14.953 -12.154 29.231 1.00 77.00 259 VAL A N 1
ATOM 2074 C CA . VAL A 1 259 ? 16.265 -12.733 28.895 1.00 77.00 259 VAL A CA 1
ATOM 2075 C C . VAL A 1 259 ? 17.211 -12.662 30.091 1.00 77.00 259 VAL A C 1
ATOM 2077 O O . VAL A 1 259 ? 17.946 -13.615 30.348 1.00 77.00 259 VAL A O 1
ATOM 2080 N N . LYS A 1 260 ? 17.218 -11.539 30.814 1.00 78.81 260 LYS A N 1
ATOM 2081 C CA . LYS A 1 260 ? 18.036 -11.372 32.013 1.00 78.81 260 LYS A CA 1
ATOM 2082 C C . LYS A 1 260 ? 17.573 -12.309 33.129 1.00 78.81 260 LYS A C 1
ATOM 2084 O O . LYS A 1 260 ? 18.407 -13.036 33.656 1.00 78.81 260 LYS A O 1
ATOM 2089 N N . ASP A 1 261 ? 16.278 -12.355 33.417 1.00 74.31 261 ASP A N 1
ATOM 2090 C CA . ASP A 1 261 ? 15.720 -13.220 34.462 1.00 74.31 261 ASP A CA 1
ATOM 2091 C C . ASP A 1 261 ? 16.021 -14.698 34.162 1.00 74.31 261 ASP A C 1
ATOM 2093 O O . ASP A 1 261 ? 16.557 -15.415 35.005 1.00 74.31 261 ASP A O 1
ATOM 2097 N N . SER A 1 262 ? 15.845 -15.135 32.908 1.00 69.94 262 SER A N 1
ATOM 2098 C CA . SER A 1 262 ? 16.212 -16.491 32.485 1.00 69.94 262 SER A CA 1
ATOM 2099 C C . SER A 1 262 ? 17.704 -16.795 32.654 1.00 69.94 262 SER A C 1
ATOM 2101 O O . SER A 1 262 ? 18.057 -17.952 32.888 1.00 69.94 262 SER A O 1
ATOM 2103 N N . ARG A 1 263 ? 18.593 -15.805 32.497 1.00 72.56 263 ARG A N 1
ATOM 2104 C CA . ARG A 1 263 ? 20.039 -15.982 32.716 1.00 72.56 263 ARG A CA 1
ATOM 2105 C C . ARG A 1 263 ? 20.372 -16.073 34.201 1.00 72.56 263 ARG A C 1
ATOM 2107 O O . ARG A 1 263 ? 21.156 -16.938 34.584 1.00 72.56 263 ARG A O 1
ATOM 2114 N N . ASP A 1 264 ? 19.791 -15.190 35.006 1.00 75.00 264 ASP A N 1
ATOM 2115 C CA . ASP A 1 264 ? 20.114 -15.033 36.424 1.00 75.00 264 ASP A CA 1
ATOM 2116 C C . ASP A 1 264 ? 19.525 -16.177 37.274 1.00 75.00 264 ASP A C 1
ATOM 2118 O O . ASP A 1 264 ? 20.153 -16.617 38.238 1.00 75.00 264 ASP A O 1
ATOM 2122 N N . GLU A 1 265 ? 18.372 -16.729 36.885 1.00 66.75 265 GLU A N 1
ATOM 2123 C CA . GLU A 1 265 ? 17.700 -17.833 37.590 1.00 66.75 265 GLU A CA 1
ATOM 2124 C C . GLU A 1 265 ? 18.183 -19.232 37.162 1.00 66.75 265 GLU A C 1
ATOM 2126 O O . GLU A 1 265 ? 17.690 -20.249 37.652 1.00 66.75 265 GLU A O 1
ATOM 2131 N N . GLY A 1 266 ? 19.159 -19.317 36.251 1.00 60.88 266 GLY A N 1
ATOM 2132 C CA . GLY A 1 266 ? 19.632 -20.595 35.705 1.00 60.88 266 GLY A CA 1
ATOM 2133 C C . GLY A 1 266 ? 18.593 -21.306 34.827 1.00 60.88 266 GLY A C 1
ATOM 2134 O O . GLY A 1 266 ? 18.655 -22.526 34.663 1.00 60.88 266 GLY A O 1
ATOM 2135 N N . GLY A 1 267 ? 17.636 -20.553 34.277 1.00 58.44 267 GLY A N 1
ATOM 2136 C CA . GLY A 1 267 ? 16.546 -21.063 33.455 1.00 58.44 267 GLY A CA 1
ATOM 2137 C C . GLY A 1 267 ? 17.023 -21.695 32.143 1.00 58.44 267 GLY A C 1
ATOM 2138 O O . GLY A 1 267 ? 18.005 -21.272 31.532 1.00 58.44 267 GLY A O 1
ATOM 2139 N N . SER A 1 268 ? 16.288 -22.711 31.684 1.00 58.78 268 SER A N 1
ATOM 2140 C CA . SER A 1 268 ? 16.497 -23.390 30.388 1.00 58.78 268 SER A CA 1
ATOM 2141 C C . SER A 1 268 ? 15.558 -22.871 29.294 1.00 58.78 268 SER A C 1
ATOM 2143 O O . SER A 1 268 ? 15.388 -23.509 28.254 1.00 58.78 268 SER A O 1
ATOM 2145 N N . HIS A 1 269 ? 14.932 -21.719 29.533 1.00 66.06 269 HIS A N 1
ATOM 2146 C CA . HIS A 1 269 ? 13.808 -21.260 28.740 1.00 66.06 269 HIS A CA 1
ATOM 2147 C C . HIS A 1 269 ? 14.253 -20.490 27.495 1.00 66.06 269 HIS A C 1
ATOM 2149 O O . HIS A 1 269 ? 15.096 -19.596 27.558 1.00 66.06 269 HIS A O 1
ATOM 2155 N N . ILE A 1 270 ? 13.682 -20.847 26.343 1.00 70.50 270 ILE A N 1
ATOM 2156 C CA . ILE A 1 270 ? 13.865 -20.092 25.099 1.00 70.50 270 ILE A CA 1
ATOM 2157 C C . ILE A 1 270 ? 12.946 -18.884 25.163 1.00 70.50 270 ILE A C 1
ATOM 2159 O O . ILE A 1 270 ? 11.740 -19.069 25.282 1.00 70.50 270 ILE A O 1
ATOM 2163 N N . VAL A 1 271 ? 13.509 -17.681 25.040 1.00 72.81 271 VAL A N 1
ATOM 2164 C CA . VAL A 1 271 ? 12.741 -16.430 24.987 1.00 72.81 271 VAL A CA 1
ATOM 2165 C C . VAL A 1 271 ? 12.650 -15.969 23.538 1.00 72.81 271 VAL A C 1
ATOM 2167 O O . VAL A 1 271 ? 13.678 -15.883 22.859 1.00 72.81 271 VAL A O 1
ATOM 2170 N N . ARG A 1 272 ? 11.453 -15.638 23.050 1.00 74.19 272 ARG A N 1
ATOM 2171 C CA . ARG A 1 272 ? 11.268 -15.057 21.705 1.00 74.19 272 ARG A CA 1
ATOM 2172 C C . ARG A 1 272 ? 10.551 -13.731 21.787 1.00 74.19 272 ARG A C 1
ATOM 2174 O O . ARG A 1 272 ? 9.814 -13.513 22.728 1.00 74.19 272 ARG A O 1
ATOM 2181 N N . LEU A 1 273 ? 10.777 -12.869 20.808 1.00 73.44 273 LEU A N 1
ATOM 2182 C CA . LEU A 1 273 ? 9.957 -11.697 20.545 1.00 73.44 273 LEU A CA 1
ATOM 2183 C C . LEU A 1 273 ? 9.349 -11.881 19.160 1.00 73.44 273 LEU A C 1
ATOM 2185 O O . LEU A 1 273 ? 10.071 -11.902 18.160 1.00 73.44 273 LEU A O 1
ATOM 2189 N N . LEU A 1 274 ? 8.035 -12.032 19.113 1.00 71.25 274 LEU A N 1
ATOM 2190 C CA . LEU A 1 274 ? 7.258 -12.165 17.891 1.00 71.25 274 LEU A CA 1
ATOM 2191 C C . LEU A 1 274 ? 6.526 -10.856 17.640 1.00 71.25 274 LEU A C 1
ATOM 2193 O O . LEU A 1 274 ? 6.055 -10.222 18.583 1.00 71.25 274 LEU A O 1
ATOM 2197 N N . ARG A 1 275 ? 6.407 -10.464 16.375 1.00 70.50 275 ARG A N 1
ATOM 2198 C CA . ARG A 1 275 ? 5.541 -9.358 15.963 1.00 70.50 275 ARG A CA 1
ATOM 2199 C C . ARG A 1 275 ? 4.413 -9.934 15.139 1.00 70.50 275 ARG A C 1
ATOM 2201 O O . ARG A 1 275 ? 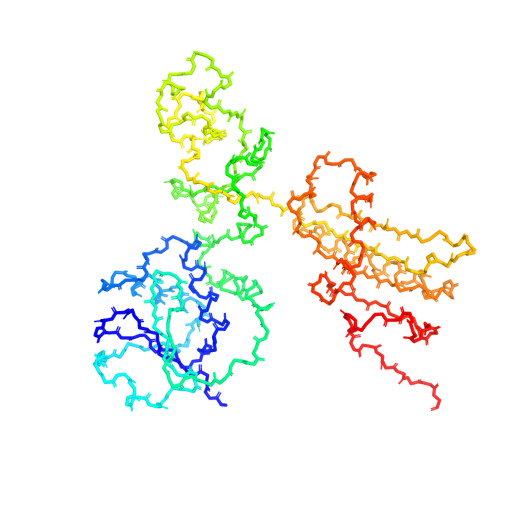4.602 -10.268 13.973 1.00 70.50 275 ARG A O 1
ATOM 2208 N N . ILE A 1 276 ? 3.251 -10.055 15.759 1.00 69.88 276 ILE A N 1
ATOM 2209 C CA . ILE A 1 276 ? 2.078 -10.634 15.125 1.00 69.88 276 ILE A CA 1
ATOM 2210 C C . ILE A 1 276 ? 1.253 -9.512 14.513 1.00 69.88 276 ILE A C 1
ATOM 2212 O O . ILE A 1 276 ? 0.862 -8.568 15.192 1.00 69.88 276 ILE A O 1
ATOM 2216 N N . THR A 1 277 ? 1.000 -9.610 13.215 1.00 66.06 277 THR A N 1
ATOM 2217 C CA . THR A 1 277 ? 0.045 -8.762 12.497 1.00 66.06 277 THR A CA 1
ATOM 2218 C C . THR A 1 277 ? -0.951 -9.710 11.850 1.00 66.06 277 THR A C 1
ATOM 2220 O O . THR A 1 277 ? -0.732 -10.190 10.740 1.00 66.06 277 THR A O 1
ATOM 2223 N N . ASP A 1 278 ? -1.978 -10.083 12.613 1.00 64.06 278 ASP A N 1
ATOM 2224 C CA . ASP A 1 278 ? -2.993 -11.052 12.206 1.00 64.06 278 ASP A CA 1
ATOM 2225 C C . ASP A 1 278 ? -4.381 -10.401 12.299 1.00 64.06 278 ASP A C 1
ATOM 2227 O O . ASP A 1 278 ? -4.700 -9.810 13.330 1.00 64.06 278 ASP A O 1
ATOM 2231 N N . PRO A 1 279 ? -5.212 -10.492 11.245 1.00 57.97 279 PRO A N 1
ATOM 2232 C CA . PRO A 1 279 ? -6.511 -9.824 11.203 1.00 57.97 279 PRO A CA 1
ATOM 2233 C C . PRO A 1 279 ? -7.525 -10.424 12.178 1.00 57.97 279 PRO A C 1
ATOM 2235 O O . PRO A 1 279 ? -8.536 -9.790 12.471 1.00 57.97 279 PRO A O 1
ATOM 2238 N N . ASN A 1 280 ? -7.283 -11.644 12.659 1.00 65.94 280 ASN A N 1
ATOM 2239 C CA . ASN A 1 280 ? -8.113 -12.283 13.668 1.00 65.94 280 ASN A CA 1
ATOM 2240 C C . ASN A 1 280 ? -7.774 -11.805 15.077 1.00 65.94 280 ASN A C 1
ATOM 2242 O O . ASN A 1 280 ? -8.556 -12.091 15.979 1.00 65.94 280 ASN A O 1
ATOM 2246 N N . ILE A 1 281 ? -6.657 -11.088 15.268 1.00 64.75 281 ILE A N 1
ATOM 2247 C CA . ILE A 1 281 ? -6.348 -10.466 16.549 1.00 64.75 281 ILE A CA 1
ATOM 2248 C C . ILE A 1 281 ? -6.671 -8.979 16.495 1.00 64.75 281 ILE A C 1
ATOM 2250 O O . ILE A 1 281 ? -6.014 -8.193 15.813 1.00 64.75 281 ILE A O 1
ATOM 2254 N N . THR A 1 282 ? -7.715 -8.595 17.220 1.00 59.34 282 THR A N 1
ATOM 2255 C CA . THR A 1 282 ? -8.240 -7.230 17.226 1.00 59.34 282 THR A CA 1
ATOM 2256 C C . THR A 1 282 ? -7.958 -6.541 18.559 1.00 59.34 282 THR A C 1
ATOM 2258 O O . THR A 1 282 ? -7.769 -7.187 19.589 1.00 59.34 282 THR A O 1
ATOM 2261 N N . ALA A 1 283 ? -7.922 -5.206 18.551 1.00 52.97 283 ALA A N 1
ATOM 2262 C CA . ALA A 1 283 ? -7.599 -4.409 19.739 1.00 52.97 283 ALA A CA 1
ATOM 2263 C C . ALA A 1 283 ? -8.630 -4.541 20.883 1.00 52.97 283 ALA A C 1
ATOM 2265 O O . ALA A 1 283 ? -8.340 -4.165 22.016 1.00 52.97 283 ALA A O 1
ATOM 2266 N N . ASP A 1 284 ? -9.832 -5.048 20.596 1.00 57.41 284 ASP A N 1
ATOM 2267 C CA . ASP A 1 284 ? -10.925 -5.271 21.548 1.00 57.41 284 ASP A CA 1
ATOM 2268 C C . ASP A 1 284 ? -10.969 -6.693 22.135 1.00 57.41 284 ASP A C 1
ATOM 2270 O O . ASP A 1 284 ? -11.733 -6.934 23.078 1.00 57.41 284 ASP A O 1
ATOM 2274 N N . MET A 1 285 ? -10.155 -7.629 21.626 1.00 65.56 285 MET A N 1
ATOM 2275 C CA . MET A 1 285 ? -10.064 -8.972 22.202 1.00 65.56 285 MET A CA 1
ATOM 2276 C C . MET A 1 285 ? -9.616 -8.901 23.656 1.00 65.56 285 MET A C 1
ATOM 2278 O O . MET A 1 285 ? -8.714 -8.142 24.021 1.00 65.56 285 MET A O 1
ATOM 2282 N N . GLN A 1 286 ? -10.243 -9.714 24.509 1.00 70.88 286 GLN A N 1
ATOM 2283 C CA . GLN A 1 286 ? -9.787 -9.799 25.885 1.00 70.88 286 GLN A CA 1
ATOM 2284 C C . GLN A 1 286 ? -8.436 -10.510 25.932 1.00 70.88 286 GLN A C 1
ATOM 2286 O O . GLN A 1 286 ? -8.195 -11.420 25.137 1.00 70.88 286 GLN A O 1
ATOM 2291 N N . PRO A 1 287 ? -7.584 -10.170 26.913 1.00 63.41 287 PRO A N 1
ATOM 2292 C CA . PRO A 1 287 ? -6.310 -10.827 27.147 1.00 63.41 287 PRO A CA 1
ATOM 2293 C C . PRO A 1 287 ? -6.283 -12.341 26.965 1.00 63.41 287 PRO A C 1
ATOM 2295 O O . PRO A 1 287 ? -5.399 -12.889 26.316 1.00 63.41 287 PRO A O 1
ATOM 2298 N N . LYS A 1 288 ? -7.295 -13.005 27.521 1.00 68.88 288 LYS A N 1
ATOM 2299 C CA . LYS A 1 288 ? -7.441 -14.450 27.458 1.00 68.88 288 LYS A CA 1
ATOM 2300 C C . LYS A 1 288 ? -7.698 -14.957 26.037 1.00 68.88 288 LYS A C 1
ATOM 2302 O O . LYS A 1 288 ? -7.125 -15.966 25.661 1.00 68.88 288 LYS A O 1
ATOM 2307 N N . ASP A 1 289 ? -8.521 -14.259 25.260 1.00 72.50 289 ASP A N 1
ATOM 2308 C CA . ASP A 1 289 ? -8.877 -14.681 23.903 1.00 72.50 289 ASP A CA 1
ATOM 2309 C C . ASP A 1 289 ? -7.667 -14.579 22.962 1.00 72.50 289 ASP A C 1
ATOM 2311 O O . ASP A 1 289 ? -7.483 -15.420 22.086 1.00 72.50 289 ASP A O 1
ATOM 2315 N N . VAL A 1 290 ? -6.817 -13.565 23.170 1.00 68.56 290 VAL A N 1
ATOM 2316 C CA . VAL A 1 290 ? -5.545 -13.406 22.448 1.00 68.56 290 VAL A CA 1
ATOM 2317 C C . VAL A 1 290 ? -4.591 -14.551 22.786 1.00 68.56 290 VAL A C 1
ATOM 2319 O O . VAL A 1 290 ? -4.017 -15.150 21.879 1.00 68.56 290 VAL A O 1
ATOM 2322 N N . THR A 1 291 ? -4.449 -14.885 24.073 1.00 67.06 291 THR A N 1
ATOM 2323 C CA . THR A 1 291 ? -3.636 -16.026 24.520 1.00 67.06 291 THR A CA 1
ATOM 2324 C C . THR A 1 291 ? -4.150 -17.344 23.942 1.00 67.06 291 THR A C 1
ATOM 2326 O O . THR A 1 291 ? -3.372 -18.061 23.322 1.00 67.06 291 THR A O 1
ATOM 2329 N N . ASP A 1 292 ? -5.451 -17.625 24.055 1.00 71.12 292 ASP A N 1
ATOM 2330 C CA . ASP A 1 292 ? -6.056 -18.863 23.550 1.00 71.12 292 ASP A CA 1
ATOM 2331 C C . ASP A 1 292 ? -5.877 -18.997 22.017 1.00 71.12 292 ASP A C 1
ATOM 2333 O O . ASP A 1 292 ? -5.637 -20.096 21.515 1.00 71.12 292 ASP A O 1
ATOM 2337 N N . TYR A 1 293 ? -5.948 -17.886 21.265 1.00 74.06 293 TYR A N 1
ATOM 2338 C CA . TYR A 1 293 ? -5.689 -17.860 19.817 1.00 74.06 293 TYR A CA 1
ATOM 2339 C C . TYR A 1 293 ? -4.218 -18.131 19.475 1.00 74.06 293 TYR A C 1
ATOM 2341 O O . TYR A 1 293 ? -3.922 -18.946 18.604 1.00 74.06 293 TYR A O 1
ATOM 2349 N N . ILE A 1 294 ? -3.281 -17.469 20.160 1.00 71.88 294 ILE A N 1
ATOM 2350 C CA . ILE A 1 294 ? -1.844 -17.678 19.931 1.00 71.88 294 ILE A CA 1
ATOM 2351 C C . ILE A 1 294 ? -1.449 -19.120 20.272 1.00 71.88 294 ILE A C 1
ATOM 2353 O O . ILE A 1 294 ? -0.706 -19.728 19.505 1.00 71.88 294 ILE A O 1
ATOM 2357 N N . ASP A 1 295 ? -1.970 -19.675 21.370 1.00 70.12 295 ASP A N 1
ATOM 2358 C CA . ASP A 1 295 ? -1.698 -21.048 21.809 1.00 70.12 295 ASP A CA 1
ATOM 2359 C C . ASP A 1 295 ? -2.190 -22.086 20.795 1.00 70.12 295 ASP A C 1
ATOM 2361 O O . ASP A 1 295 ? -1.485 -23.052 20.495 1.00 70.12 295 ASP A O 1
ATOM 2365 N N . ALA A 1 296 ? -3.389 -21.886 20.239 1.00 72.38 296 ALA A N 1
ATOM 2366 C CA . ALA A 1 296 ? -3.963 -22.787 19.241 1.00 72.38 296 ALA A CA 1
ATOM 2367 C C . ALA A 1 296 ? -3.158 -22.822 17.928 1.00 72.38 296 ALA A C 1
ATOM 2369 O O . ALA A 1 296 ? -3.168 -23.835 17.227 1.00 72.38 296 ALA A O 1
ATOM 2370 N N . ASP A 1 297 ? -2.444 -21.737 17.623 1.00 69.31 297 ASP A N 1
ATOM 2371 C CA . ASP A 1 297 ? -1.664 -21.543 16.401 1.00 69.31 297 ASP A CA 1
ATOM 2372 C C . ASP A 1 297 ? -0.150 -21.421 16.679 1.00 69.31 297 ASP A C 1
ATOM 2374 O O . ASP A 1 297 ? 0.602 -20.890 15.861 1.00 69.31 297 ASP A O 1
ATOM 2378 N N . ILE A 1 298 ? 0.336 -21.915 17.823 1.00 67.19 298 ILE A N 1
ATOM 2379 C CA . ILE A 1 298 ? 1.715 -21.693 18.293 1.00 67.19 298 ILE A CA 1
ATOM 2380 C C . ILE A 1 298 ? 2.782 -22.101 17.265 1.00 67.19 298 ILE A C 1
ATOM 2382 O O . ILE A 1 298 ? 3.724 -21.349 17.022 1.00 67.19 298 ILE A O 1
ATOM 2386 N N . ASP A 1 299 ? 2.597 -23.230 16.578 1.00 66.06 299 ASP A N 1
ATOM 2387 C CA . ASP A 1 299 ? 3.533 -23.728 15.563 1.00 66.06 299 ASP A CA 1
ATOM 2388 C C . ASP A 1 299 ? 3.680 -22.762 14.378 1.00 66.06 299 ASP A C 1
ATOM 2390 O O . ASP A 1 299 ? 4.762 -22.630 13.797 1.00 66.06 299 ASP A O 1
ATOM 2394 N N . ARG A 1 300 ? 2.599 -22.054 14.027 1.00 68.50 300 ARG A N 1
ATOM 2395 C CA . ARG A 1 300 ? 2.617 -21.008 13.001 1.00 68.50 300 ARG A CA 1
ATOM 2396 C C . ARG A 1 300 ? 3.500 -19.858 13.471 1.00 68.50 300 ARG A C 1
ATOM 2398 O O . ARG A 1 300 ? 4.402 -19.446 12.740 1.00 68.50 300 ARG A O 1
ATOM 2405 N N . TRP A 1 301 ? 3.274 -19.380 14.693 1.00 68.06 301 TRP A N 1
ATOM 2406 C CA . TRP A 1 301 ? 3.954 -18.217 15.271 1.00 68.06 301 TRP A CA 1
ATOM 2407 C C . TRP A 1 301 ? 5.418 -18.466 15.627 1.00 68.06 301 TRP A C 1
ATOM 2409 O O . TRP A 1 301 ? 6.235 -17.549 15.586 1.00 68.06 301 TRP A O 1
ATOM 2419 N N . GLU A 1 302 ? 5.771 -19.713 15.914 1.00 60.28 302 GLU A N 1
ATOM 2420 C CA . GLU A 1 302 ? 7.127 -20.136 16.245 1.00 60.28 302 GLU A CA 1
ATOM 2421 C C . GLU A 1 302 ? 8.063 -20.293 15.032 1.00 60.28 302 GLU A C 1
ATOM 2423 O O . GLU A 1 302 ? 9.256 -20.578 15.197 1.00 60.28 302 GLU A O 1
ATOM 2428 N N . SER A 1 303 ? 7.554 -20.083 13.818 1.00 64.12 303 SER A N 1
ATOM 2429 C CA . SER A 1 303 ? 8.336 -20.155 12.586 1.00 64.12 303 SER A CA 1
ATOM 2430 C C . SER A 1 303 ? 9.335 -18.993 12.424 1.00 64.12 303 SER A C 1
ATOM 2432 O O . SER A 1 303 ? 9.198 -17.919 13.014 1.00 64.12 303 SER A O 1
ATOM 2434 N N . LYS A 1 304 ? 10.334 -19.188 11.541 1.00 58.22 304 LYS A N 1
ATOM 2435 C CA . LYS A 1 304 ? 11.305 -18.143 11.137 1.00 58.22 304 LYS A CA 1
ATOM 2436 C C . LYS A 1 304 ? 10.667 -16.847 10.665 1.00 58.22 304 LYS A C 1
ATOM 2438 O O . LYS A 1 304 ? 11.309 -15.805 10.687 1.00 58.22 304 LYS A O 1
ATOM 2443 N N . GLU A 1 305 ? 9.453 -16.946 10.149 1.00 57.91 305 GLU A N 1
ATOM 2444 C CA . GLU A 1 305 ? 8.778 -15.864 9.455 1.00 57.91 305 GLU A CA 1
ATOM 2445 C C . GLU A 1 305 ? 8.282 -14.776 10.414 1.00 57.91 305 GLU A C 1
ATOM 2447 O O . GLU A 1 305 ? 8.293 -13.599 10.062 1.00 57.91 305 GLU A O 1
ATOM 2452 N N . HIS A 1 306 ? 7.894 -15.151 11.635 1.00 61.03 306 HIS A N 1
ATOM 2453 C CA . HIS A 1 306 ? 7.240 -14.243 12.583 1.00 61.03 306 HIS A CA 1
ATOM 2454 C C . HIS A 1 306 ? 8.136 -13.802 13.748 1.00 61.03 306 HIS A C 1
ATOM 2456 O O . HIS A 1 306 ? 7.809 -12.845 14.461 1.00 61.03 306 HIS A O 1
ATOM 2462 N N . ALA A 1 307 ? 9.278 -14.466 13.942 1.00 64.81 307 ALA A N 1
ATOM 2463 C CA . ALA A 1 307 ? 10.215 -14.144 15.007 1.00 64.81 307 ALA A CA 1
ATOM 2464 C C . ALA A 1 307 ? 11.081 -12.926 14.657 1.00 64.81 307 ALA A C 1
ATOM 2466 O O . ALA A 1 307 ? 11.876 -12.953 13.720 1.00 64.81 307 ALA A O 1
ATOM 2467 N N . LEU A 1 308 ? 10.975 -11.865 15.462 1.00 65.94 308 LEU A N 1
ATOM 2468 C CA . LEU A 1 308 ? 11.881 -10.718 15.384 1.00 65.94 308 LEU A CA 1
ATOM 2469 C C . LEU A 1 308 ? 13.214 -11.001 16.077 1.00 65.94 308 LEU A C 1
ATOM 2471 O O . LEU A 1 308 ? 14.263 -10.556 15.615 1.00 65.94 308 LEU A O 1
ATOM 2475 N N . LYS A 1 309 ? 13.172 -11.688 17.226 1.00 70.06 309 LYS A N 1
ATOM 2476 C CA . LYS A 1 309 ? 14.359 -11.994 18.031 1.00 70.06 309 LYS A CA 1
ATOM 2477 C C . LYS A 1 309 ? 14.179 -13.278 18.830 1.00 70.06 309 LYS A C 1
ATOM 2479 O O . LYS A 1 309 ? 13.081 -13.573 19.295 1.00 70.06 309 LYS A O 1
ATOM 2484 N N . GLN A 1 310 ? 15.272 -14.008 19.039 1.00 73.38 310 GLN A N 1
ATOM 2485 C CA . GLN A 1 310 ? 15.296 -15.222 19.851 1.00 73.38 310 GLN A CA 1
ATOM 2486 C C . GLN A 1 310 ? 16.542 -15.246 20.742 1.00 73.38 310 GLN A C 1
ATOM 2488 O O . GLN A 1 310 ? 17.652 -14.958 20.296 1.00 73.38 310 GLN A O 1
ATOM 2493 N N . PHE A 1 311 ? 16.357 -15.618 22.006 1.00 71.38 311 PHE A N 1
ATOM 2494 C CA . PHE A 1 311 ? 17.427 -15.952 22.938 1.00 71.38 311 PHE A CA 1
ATOM 2495 C C . PHE A 1 311 ? 17.360 -17.441 23.271 1.00 71.38 311 PHE A C 1
ATOM 2497 O O . PHE A 1 311 ? 16.327 -17.953 23.703 1.00 71.38 311 PHE A O 1
ATOM 2504 N N . VAL A 1 312 ? 18.485 -18.125 23.070 1.00 72.69 312 VAL A N 1
ATOM 2505 C CA . VAL A 1 312 ? 18.666 -19.536 23.408 1.00 72.69 312 VAL A CA 1
ATOM 2506 C C . VAL A 1 312 ? 19.703 -19.620 24.526 1.00 72.69 312 VAL A C 1
ATOM 2508 O O . VAL A 1 312 ? 20.836 -19.173 24.320 1.00 72.69 312 VAL A O 1
ATOM 2511 N N . PRO A 1 313 ? 19.352 -20.146 25.713 1.00 69.12 313 PRO A N 1
ATOM 2512 C CA . PRO A 1 313 ? 20.320 -20.280 26.786 1.00 69.12 313 PRO A CA 1
ATOM 2513 C C . PRO A 1 313 ? 21.413 -21.301 26.415 1.00 69.12 313 PRO A C 1
ATOM 2515 O O . PRO A 1 313 ? 21.139 -22.256 25.688 1.00 69.12 313 PRO A O 1
ATOM 2518 N N . PRO A 1 314 ? 22.646 -21.164 26.942 1.00 66.75 314 PRO A N 1
ATOM 2519 C CA . PRO A 1 314 ? 23.778 -22.032 26.585 1.00 66.75 314 PRO A CA 1
ATOM 2520 C C . PRO A 1 314 ? 23.559 -23.529 26.847 1.00 66.75 314 PRO A C 1
ATOM 2522 O O . PRO A 1 314 ? 24.226 -24.359 26.239 1.00 66.75 314 PRO A O 1
ATOM 2525 N N . ASN A 1 315 ? 22.643 -23.863 27.760 1.00 67.56 315 ASN A N 1
ATOM 2526 C CA . ASN A 1 315 ? 22.315 -25.233 28.155 1.00 67.56 315 ASN A CA 1
ATOM 2527 C C . ASN A 1 315 ? 20.965 -25.705 27.587 1.00 67.56 315 ASN A C 1
ATOM 2529 O O . ASN A 1 315 ? 20.407 -26.680 28.089 1.00 67.56 315 ASN A O 1
ATOM 2533 N N . ALA A 1 316 ? 20.400 -24.995 26.604 1.00 65.50 316 ALA A N 1
ATOM 2534 C CA . ALA A 1 316 ? 19.179 -25.434 25.941 1.00 65.50 316 ALA A CA 1
ATOM 2535 C C . ALA A 1 316 ? 19.416 -26.775 25.233 1.00 65.50 316 ALA A C 1
ATOM 2537 O O . ALA A 1 316 ? 20.435 -26.967 24.569 1.00 65.50 316 ALA A O 1
ATOM 2538 N N . ASP A 1 317 ? 18.460 -27.690 25.374 1.00 65.81 317 ASP A N 1
ATOM 2539 C CA . ASP A 1 317 ? 18.446 -28.946 24.632 1.00 65.81 317 ASP A CA 1
ATOM 2540 C C . ASP A 1 317 ? 18.407 -28.644 23.126 1.00 65.81 317 ASP A C 1
ATOM 2542 O O . ASP A 1 317 ? 17.510 -27.940 22.661 1.00 65.81 317 ASP A O 1
ATOM 2546 N N . ALA A 1 318 ? 19.390 -29.149 22.378 1.00 60.72 318 ALA A N 1
ATOM 2547 C CA . ALA A 1 318 ? 19.547 -28.875 20.952 1.00 60.72 318 ALA A CA 1
ATOM 2548 C C . ALA A 1 318 ? 18.325 -29.321 20.135 1.00 60.72 318 ALA A C 1
ATOM 2550 O O . ALA A 1 318 ? 17.977 -28.660 19.157 1.00 60.72 318 ALA A O 1
ATOM 2551 N N . ASP A 1 319 ? 17.631 -30.372 20.581 1.00 60.66 319 ASP A N 1
ATOM 2552 C CA . ASP A 1 319 ? 16.412 -30.876 19.940 1.00 60.66 319 ASP A CA 1
ATOM 2553 C C . ASP A 1 319 ? 15.187 -29.991 20.235 1.00 60.66 319 ASP A C 1
ATOM 2555 O O . ASP A 1 319 ? 14.147 -30.110 19.588 1.00 60.66 319 ASP A O 1
ATOM 2559 N N . ARG A 1 320 ? 15.310 -29.066 21.195 1.00 57.59 320 ARG A N 1
ATOM 2560 C CA . ARG A 1 320 ? 14.277 -28.095 21.580 1.00 57.59 320 ARG A CA 1
ATOM 2561 C C . ARG A 1 320 ? 14.546 -26.693 21.066 1.00 57.59 320 ARG A C 1
ATOM 2563 O O . ARG A 1 320 ? 13.794 -25.794 21.419 1.00 57.59 320 ARG A O 1
ATOM 2570 N N . VAL A 1 321 ? 15.598 -26.479 20.274 1.00 59.34 321 VAL A N 1
ATOM 2571 C CA . VAL A 1 321 ? 15.895 -25.182 19.659 1.00 59.34 321 VAL A CA 1
ATOM 2572 C C . VAL A 1 321 ? 15.299 -25.165 18.255 1.00 59.34 321 VAL A C 1
ATOM 2574 O O . VAL A 1 321 ? 15.885 -25.753 17.341 1.00 59.34 321 VAL A O 1
ATOM 2577 N N . PRO A 1 322 ? 14.179 -24.459 18.009 1.00 54.94 322 PRO A N 1
ATOM 2578 C CA . PRO A 1 322 ? 13.753 -24.238 16.642 1.00 54.94 322 PRO A CA 1
ATOM 2579 C C . PRO A 1 322 ? 14.833 -23.442 15.939 1.00 54.94 322 PRO A C 1
ATOM 2581 O O . PRO A 1 322 ? 15.427 -22.519 16.505 1.00 54.94 322 PRO A O 1
ATOM 2584 N N . THR A 1 323 ? 15.084 -23.790 14.684 1.00 54.44 323 THR A N 1
ATOM 2585 C CA . THR A 1 323 ? 16.184 -23.243 13.878 1.00 54.44 323 THR A CA 1
ATOM 2586 C C . THR A 1 323 ? 16.001 -21.755 13.525 1.00 54.44 323 THR A C 1
ATOM 2588 O O . THR A 1 323 ? 16.699 -21.250 12.649 1.00 54.44 323 THR A O 1
ATOM 2591 N N . GLY A 1 324 ? 15.080 -21.063 14.211 1.00 45.78 324 GLY A N 1
ATOM 2592 C CA . GLY A 1 324 ? 14.121 -20.068 13.748 1.00 45.78 324 GLY A CA 1
ATOM 2593 C C . GLY A 1 324 ? 14.496 -18.584 13.791 1.00 45.78 324 GLY A C 1
ATOM 2594 O O . GLY A 1 324 ? 13.720 -17.765 13.327 1.00 45.78 324 GLY A O 1
ATOM 2595 N N . GLY A 1 325 ? 15.653 -18.190 14.310 1.00 47.31 325 GLY A N 1
ATOM 2596 C CA . GLY A 1 325 ? 15.934 -16.752 14.442 1.00 47.31 325 GLY A CA 1
ATOM 2597 C C . GLY A 1 325 ? 17.113 -16.427 15.339 1.00 47.31 325 GLY A C 1
ATOM 2598 O O . GLY A 1 325 ? 17.053 -15.477 16.115 1.00 47.31 325 GLY A O 1
ATOM 2599 N N . ALA A 1 326 ? 18.165 -17.244 15.289 1.00 40.88 326 ALA A N 1
ATOM 2600 C CA . ALA A 1 326 ? 19.359 -16.995 16.080 1.00 40.88 326 ALA A CA 1
ATOM 2601 C C . ALA A 1 326 ? 20.042 -15.698 15.611 1.00 40.88 326 ALA A C 1
ATOM 2603 O O . ALA A 1 326 ? 20.591 -15.647 14.513 1.00 40.88 326 ALA A O 1
ATOM 2604 N N . ASP A 1 327 ? 20.007 -14.668 16.454 1.00 42.00 327 ASP A N 1
ATOM 2605 C CA . ASP A 1 327 ? 20.914 -13.525 16.365 1.00 42.00 327 ASP A CA 1
ATOM 2606 C C . ASP A 1 327 ? 22.272 -13.963 16.949 1.00 42.00 327 ASP A C 1
ATOM 2608 O O . ASP A 1 327 ? 22.341 -14.527 18.047 1.00 42.00 327 ASP A O 1
ATOM 2612 N N . GLU A 1 328 ? 23.346 -13.777 16.180 1.00 40.91 328 GLU A N 1
ATOM 2613 C CA . GLU A 1 328 ? 24.654 -14.454 16.265 1.00 40.91 328 GLU A CA 1
ATOM 2614 C C . GLU A 1 328 ? 25.538 -14.071 17.475 1.00 40.91 328 GLU A C 1
ATOM 2616 O O . GLU A 1 328 ? 26.766 -14.131 17.413 1.00 40.91 328 GLU A O 1
ATOM 2621 N N . HIS A 1 329 ? 24.974 -13.741 18.636 1.00 37.22 329 HIS A N 1
ATOM 2622 C CA . HIS A 1 329 ? 25.763 -13.508 19.854 1.00 37.22 329 HIS A CA 1
ATOM 2623 C C . HIS A 1 329 ? 26.014 -14.775 20.684 1.00 37.22 329 HIS A C 1
ATOM 2625 O O . HIS A 1 329 ? 26.066 -14.729 21.913 1.00 37.22 329 HIS A O 1
ATOM 2631 N N . ILE A 1 330 ? 26.265 -15.903 20.010 1.00 41.75 330 ILE A N 1
ATOM 2632 C CA . ILE A 1 330 ? 26.997 -17.030 20.602 1.00 41.75 330 ILE A CA 1
ATOM 2633 C C . ILE A 1 330 ? 28.491 -16.766 20.389 1.00 41.75 330 ILE A C 1
ATOM 2635 O O . ILE A 1 330 ? 29.161 -17.403 19.581 1.00 41.75 330 ILE A O 1
ATOM 2639 N N . THR A 1 331 ? 29.040 -15.808 21.130 1.00 32.19 331 THR A N 1
ATOM 2640 C CA . THR A 1 331 ? 30.465 -15.851 21.452 1.00 32.19 331 THR A CA 1
ATOM 2641 C C . THR A 1 331 ? 30.609 -16.629 22.750 1.00 32.19 331 THR A C 1
ATOM 2643 O O . THR A 1 331 ? 30.459 -16.102 23.848 1.00 32.19 331 THR A O 1
ATOM 2646 N N . HIS A 1 332 ? 30.925 -17.918 22.626 1.00 35.78 332 HIS A N 1
ATOM 2647 C CA . HIS A 1 332 ? 31.730 -18.567 23.652 1.00 35.78 332 HIS A CA 1
ATOM 2648 C C . HIS A 1 332 ? 33.083 -17.845 23.703 1.00 35.78 332 HIS A C 1
ATOM 2650 O O . HIS A 1 332 ? 33.740 -17.703 22.670 1.00 35.78 332 HIS A O 1
ATOM 2656 N N . PRO A 1 333 ? 33.544 -17.454 24.897 1.00 33.31 333 PRO A N 1
ATOM 2657 C CA . PRO A 1 333 ? 34.921 -17.783 25.205 1.00 33.31 333 PRO A CA 1
ATOM 2658 C C . PRO A 1 333 ? 35.026 -18.203 26.664 1.00 33.31 333 PRO A C 1
ATOM 2660 O O . PRO A 1 333 ? 35.275 -17.364 27.509 1.00 33.31 333 PRO A O 1
ATOM 2663 N N . TYR A 1 334 ? 34.849 -19.490 26.958 1.00 31.56 334 TYR A N 1
ATOM 2664 C CA . TYR A 1 334 ? 35.532 -20.131 28.086 1.00 31.56 334 TYR A CA 1
ATOM 2665 C C . TYR A 1 334 ? 35.586 -21.643 27.856 1.00 31.56 334 TYR A C 1
ATOM 2667 O O . TYR A 1 334 ? 34.704 -22.386 28.283 1.00 31.56 334 TYR A O 1
ATOM 2675 N N . ARG A 1 335 ? 36.643 -22.080 27.168 1.00 33.16 335 ARG A N 1
ATOM 2676 C CA . ARG A 1 335 ? 37.568 -23.117 27.640 1.00 33.16 335 ARG A CA 1
ATOM 2677 C C . ARG A 1 335 ? 38.895 -23.001 26.910 1.00 33.16 335 ARG A C 1
ATOM 2679 O O . ARG A 1 335 ? 38.857 -22.834 25.673 1.00 33.16 335 ARG A O 1
#

Radius of gyration: 24.46 Å; chains: 1; bounding box: 71×54×68 Å

Sequence (335 aa):
MSHSALLIAKDATIGLRLNMNGNRNSVKAFLKYAEYAQLPSINADDKWISPFITMLQNFFRDNNDAIRLETVDPQHLGDKTDYDNGIYVLEDYEIVDRINSPADTSPEHRIHDRLLSIDSTQPLVNQLGDFLFGMDTPITSIKIGDQVFLPRLFPSYEYPGRYRIHTVLGFADNDPFNPLTSNKRFKGRPYVDMFNNQDNAVNPQSYITTDTVRVLSYPIYVISFAPANDLHGAGGFDWLPATTMNDGTEALDTFYRHVKDSRDEGGSHIVRLLRITDPNITADMQPKDVTDYIDADIDRWESKEHALKQFVPPNADADRVPTGGADEHITHPYR

Foldseek 3Di:
DWQKEWEEEQPEQKIKIFRHLVAPLSLLLLLVLCVLLVQDFRHNDCRSVPVSVVLVCLLVPPPPPRMDMDGDDNVCLLVDQPHQQAYFHDGGSDRPDGHNGDDDDDDNLCSLVSNVSSQVSDDQQSHAPLLSLFDWAFQVPDDQQWWFWDADPDDDPVHHHGTDTWTFHDALCVDPPAPCCPPPQRNRWTFTPPDDPDDRSNDPVRTDRDRITTTRFFWKKKKWKDDPDVPDDPTDIDIDGDPDPCVVVVSVVVQVVVVVVCVVVVHQIKIFIFTDRDPVDDPPDDPVRVRVVCVVCVVVRQALSGTPAIDGDPPHDPVPDDPHHDDPPPDDDDD

Organism: NCBI:txid2506452